Protein AF-A0A395IHK9-F1 (afdb_monomer_lite)

Organism: NCBI:txid38457

Secondary structure (DSSP, 8-state):
--HHHHHHHHHHHHHHHHHHHHHHHHHHHHHHS-HHHHHHHHHHTTTTTT-HHHHHHHS----PPS-------S-GGG--THHHHSPPPPHHHHHHHHHHHHHHHHHHHHHHHHHHHHHHHHHHHHHHHHHHHHHHHGGG-----BTTB----HHHHHHHHHHHHHS-PPPPPP-PPPP------PPPPPP--------------------------------------------------PPPHHHHHHHHHHHHHHHHHHHHHHHHHHHHHHHHHHHHHHHHHHHHHHHHHHHHHHTT-

Structure (mmCIF, N/CA/C/O backbone):
data_AF-A0A395IHK9-F1
#
_entry.id   AF-A0A395IHK9-F1
#
loop_
_atom_site.group_PDB
_atom_site.id
_atom_site.type_symbol
_atom_site.label_atom_id
_atom_site.label_alt_id
_atom_site.label_comp_id
_atom_site.label_asym_id
_atom_site.label_entity_id
_atom_site.label_seq_id
_atom_site.pdbx_PDB_ins_code
_atom_site.Cartn_x
_atom_site.Cartn_y
_atom_site.Cartn_z
_atom_site.occupancy
_atom_site.B_iso_or_equiv
_atom_site.auth_seq_id
_atom_site.auth_comp_id
_atom_site.auth_asym_id
_atom_site.auth_atom_id
_atom_site.pdbx_PDB_model_num
ATOM 1 N N . MET A 1 1 ? -19.421 45.573 53.384 1.00 62.00 1 MET A N 1
ATOM 2 C CA . MET A 1 1 ? -19.075 44.136 53.438 1.00 62.00 1 MET A CA 1
ATOM 3 C C . MET A 1 1 ? -17.564 44.004 53.588 1.00 62.00 1 MET A C 1
ATOM 5 O O . MET A 1 1 ? -16.858 44.681 52.848 1.00 62.00 1 MET A O 1
ATOM 9 N N . PRO A 1 2 ? -17.045 43.230 54.555 1.00 83.50 2 PRO A N 1
ATOM 10 C CA . PRO A 1 2 ? -15.603 43.024 54.687 1.00 83.50 2 PRO A CA 1
ATOM 11 C C . PRO A 1 2 ? -15.073 42.230 53.482 1.00 83.50 2 PRO A C 1
ATOM 13 O O . PRO A 1 2 ? -15.665 41.218 53.122 1.00 83.50 2 PRO A O 1
ATOM 16 N N . LYS A 1 3 ? -13.960 42.669 52.870 1.00 75.38 3 LYS A N 1
ATOM 17 C CA . LYS A 1 3 ? -13.372 42.068 51.647 1.00 75.38 3 LYS A CA 1
ATOM 18 C C . LYS A 1 3 ? -13.195 40.548 51.736 1.00 75.38 3 LYS A C 1
ATOM 20 O O . LYS A 1 3 ? -13.517 39.837 50.799 1.00 75.38 3 LYS A O 1
ATOM 25 N N . ARG A 1 4 ? -12.830 40.050 52.921 1.00 76.75 4 ARG A N 1
ATOM 26 C CA . ARG A 1 4 ? -12.687 38.613 53.198 1.00 76.75 4 ARG A CA 1
ATOM 27 C C . ARG A 1 4 ? -13.952 37.800 52.916 1.00 76.75 4 ARG A C 1
ATOM 29 O O . ARG A 1 4 ? -13.822 36.652 52.525 1.00 76.75 4 ARG A O 1
ATOM 36 N N . LEU A 1 5 ? -15.135 38.384 53.125 1.00 78.81 5 LEU A N 1
ATOM 37 C CA . LEU A 1 5 ? -16.421 37.730 52.874 1.00 78.81 5 LEU A CA 1
ATOM 38 C C . LEU A 1 5 ? -16.734 37.665 51.370 1.00 78.81 5 LEU A C 1
ATOM 40 O O . LEU A 1 5 ? -17.341 36.708 50.908 1.00 78.81 5 LEU A O 1
ATOM 44 N N . ILE A 1 6 ? -16.304 38.675 50.609 1.00 80.00 6 ILE A N 1
ATOM 45 C CA . ILE A 1 6 ? -16.460 38.721 49.150 1.00 80.00 6 ILE A CA 1
ATOM 46 C C . ILE A 1 6 ? -15.536 37.677 48.509 1.00 80.00 6 ILE A C 1
ATOM 48 O O . ILE A 1 6 ? -16.008 36.840 47.750 1.00 80.00 6 ILE A O 1
ATOM 52 N N . AS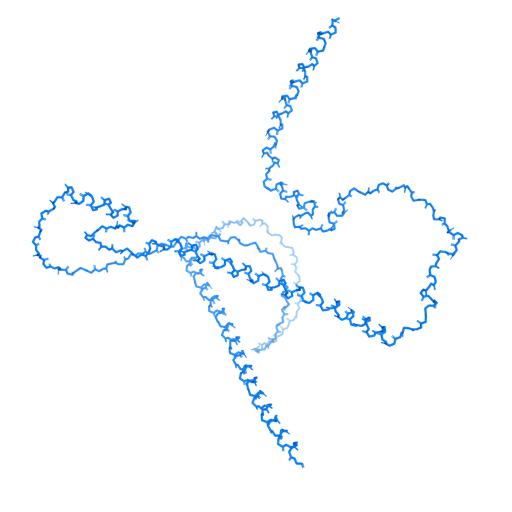P A 1 7 ? -14.265 37.633 48.919 1.00 82.56 7 ASP A N 1
ATOM 53 C CA . ASP A 1 7 ? -13.276 36.682 48.390 1.00 82.56 7 ASP A CA 1
ATOM 54 C C . ASP A 1 7 ? -13.626 35.213 48.700 1.00 82.56 7 ASP A C 1
ATOM 56 O O . ASP A 1 7 ? -13.211 34.301 47.984 1.00 82.56 7 ASP A O 1
ATOM 60 N N . THR A 1 8 ? -14.335 34.946 49.805 1.00 83.12 8 THR A N 1
ATOM 61 C CA . THR A 1 8 ? -14.856 33.603 50.116 1.00 83.12 8 THR A CA 1
ATOM 62 C C . THR A 1 8 ? -16.048 33.240 49.244 1.00 83.12 8 THR A C 1
ATOM 64 O O . THR A 1 8 ? -16.074 32.134 48.716 1.00 83.12 8 THR A O 1
ATOM 67 N N . LEU A 1 9 ? -16.986 34.169 49.040 1.00 82.88 9 LEU A N 1
ATOM 68 C CA . LEU A 1 9 ? -18.161 33.931 48.200 1.00 82.88 9 LEU A CA 1
ATOM 69 C C . LEU A 1 9 ? -17.779 33.752 46.724 1.00 82.88 9 LEU A C 1
ATOM 71 O O . LEU A 1 9 ? -18.340 32.893 46.053 1.00 82.88 9 LEU A O 1
ATOM 75 N N . GLU A 1 10 ? -16.795 34.505 46.222 1.00 80.69 10 GLU A N 1
ATOM 76 C CA . GLU A 1 10 ? -16.266 34.319 44.864 1.00 80.69 10 GLU A CA 1
ATOM 77 C C . GLU A 1 10 ? -15.576 32.960 44.692 1.00 80.69 10 GLU A C 1
ATOM 79 O O . GLU A 1 10 ? -15.747 32.311 43.661 1.00 80.69 10 GLU A O 1
ATOM 84 N N . ARG A 1 11 ? -14.835 32.483 45.703 1.00 81.75 11 ARG A N 1
ATOM 85 C CA . ARG A 1 11 ? -14.231 31.140 45.673 1.00 81.75 11 ARG A CA 1
ATOM 86 C C . ARG A 1 11 ? -15.278 30.036 45.661 1.00 81.75 11 ARG A C 1
ATOM 88 O O . ARG A 1 11 ? -15.191 29.157 44.813 1.00 81.75 11 ARG A O 1
ATOM 95 N N . GLU A 1 12 ? -16.268 30.105 46.546 1.00 84.69 12 GLU A N 1
ATOM 96 C CA . GLU A 1 12 ? -17.359 29.124 46.593 1.00 84.69 12 GLU A CA 1
ATOM 97 C C . GLU A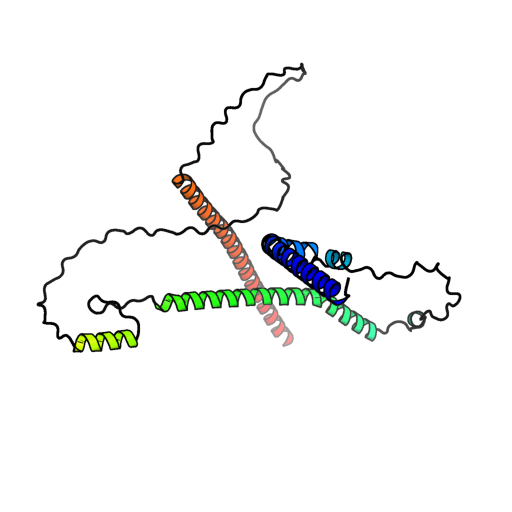 1 12 ? -18.171 29.121 45.289 1.00 84.69 12 GLU A C 1
ATOM 99 O O . GLU A 1 12 ? -18.529 28.061 44.778 1.00 84.69 12 GLU A O 1
ATOM 104 N N . TYR A 1 13 ? -18.411 30.297 44.698 1.00 78.75 13 TYR A N 1
ATOM 105 C CA . TYR A 1 13 ? -19.091 30.421 43.409 1.00 78.75 13 TYR A CA 1
ATOM 106 C C . TYR A 1 13 ? -18.290 29.797 42.258 1.00 78.75 13 TYR A C 1
ATOM 108 O O . TYR A 1 13 ? -18.855 29.098 41.415 1.00 78.75 13 TYR A O 1
ATOM 116 N N . ASN A 1 14 ? -16.976 30.021 42.215 1.00 78.44 14 ASN A N 1
ATOM 117 C CA . ASN A 1 14 ? -16.113 29.436 41.191 1.00 78.44 14 ASN A CA 1
ATOM 118 C C . ASN A 1 14 ? -15.983 27.917 41.360 1.00 78.44 14 ASN A C 1
ATOM 120 O O . ASN A 1 14 ? -16.123 27.190 40.384 1.00 78.44 14 ASN A O 1
ATOM 124 N N . GLU A 1 15 ? -15.830 27.425 42.589 1.00 83.94 15 GLU A N 1
ATOM 125 C CA . GLU A 1 15 ? -15.770 25.989 42.886 1.00 83.94 15 GLU A CA 1
ATOM 126 C C . GLU A 1 15 ? -17.079 25.271 42.518 1.00 83.94 15 GLU A C 1
ATOM 128 O O . GLU A 1 15 ? -17.065 24.184 41.935 1.00 83.94 15 GLU A O 1
ATOM 133 N N . TYR A 1 16 ? -18.227 25.906 42.772 1.00 79.56 16 TYR A N 1
ATOM 134 C CA . TYR A 1 16 ? -19.533 25.391 42.363 1.00 79.56 16 TYR A CA 1
ATOM 135 C C . TYR A 1 16 ? -19.690 25.339 40.835 1.00 79.56 16 TYR A C 1
ATOM 137 O O . TYR A 1 16 ? -20.162 24.336 40.291 1.00 79.56 16 TYR A O 1
ATOM 145 N N . ASN A 1 17 ? -19.260 26.387 40.125 1.00 80.12 17 ASN A N 1
ATOM 146 C CA . ASN A 1 17 ? -19.282 26.413 38.661 1.00 80.12 17 ASN A CA 1
ATOM 147 C C . ASN A 1 17 ? -18.313 25.402 38.041 1.00 80.12 17 ASN A C 1
ATOM 149 O O . ASN A 1 17 ? -18.669 24.761 37.051 1.00 80.12 17 ASN A O 1
ATOM 153 N N . ASP A 1 18 ? -17.143 25.196 38.643 1.00 84.62 18 ASP A N 1
ATOM 154 C CA . ASP A 1 18 ? -16.189 24.170 38.225 1.00 84.62 18 ASP A CA 1
ATOM 155 C C . ASP A 1 18 ? -16.766 22.765 38.421 1.00 84.62 18 ASP A C 1
ATOM 157 O O . ASP A 1 18 ? -16.656 21.924 37.527 1.00 84.62 18 ASP A O 1
ATOM 161 N N . LEU A 1 19 ? -17.469 22.506 39.529 1.00 85.38 19 LEU A N 1
ATOM 162 C CA . LEU A 1 19 ? -18.161 21.233 39.750 1.00 85.38 19 LEU A CA 1
ATOM 163 C C . LEU A 1 19 ? -19.274 20.991 38.722 1.00 85.38 19 LEU A C 1
ATOM 165 O O . LEU A 1 19 ? -19.403 19.883 38.187 1.00 85.38 19 LEU A O 1
ATOM 169 N N . ILE A 1 20 ? -20.075 22.018 38.420 1.00 85.94 20 ILE A N 1
ATOM 170 C CA . ILE A 1 20 ? -21.118 21.941 37.391 1.00 85.94 20 ILE A CA 1
ATOM 171 C C . ILE A 1 20 ? -20.484 21.678 36.026 1.00 85.94 20 ILE A C 1
ATOM 173 O O . ILE A 1 20 ? -20.896 20.736 35.340 1.00 85.94 20 ILE A O 1
ATOM 177 N N . GLY A 1 21 ? -19.462 22.452 35.659 1.00 85.56 21 GLY A N 1
ATOM 178 C CA . GLY A 1 21 ? -18.722 22.303 34.410 1.00 85.56 21 GLY A CA 1
ATOM 179 C C . GLY A 1 21 ? -18.114 20.910 34.276 1.00 85.56 21 GLY A C 1
ATOM 180 O O . GLY A 1 21 ? -18.272 20.258 33.242 1.00 85.56 21 GLY A O 1
ATOM 181 N N . TYR A 1 22 ? -17.520 20.393 35.350 1.00 84.50 22 TYR A N 1
ATOM 182 C CA . TYR A 1 22 ? -16.950 19.052 35.399 1.00 84.50 22 TYR A CA 1
ATOM 183 C C . TYR A 1 22 ? -18.015 17.957 35.249 1.00 84.50 22 TYR A C 1
ATOM 185 O O . TYR A 1 22 ? -17.838 17.016 34.470 1.00 84.50 22 TYR A O 1
ATOM 193 N N . SER A 1 23 ? -19.160 18.089 35.924 1.00 83.94 23 SER A N 1
ATOM 194 C CA . SER A 1 23 ? -20.270 17.132 35.809 1.00 83.94 23 SER A CA 1
ATOM 195 C C . SER A 1 23 ? -20.880 17.107 34.399 1.00 83.94 23 SER A C 1
ATOM 197 O O . SER A 1 23 ? -21.234 16.045 33.877 1.00 83.94 23 SER A O 1
ATOM 199 N N . PHE A 1 24 ? -20.964 18.270 33.750 1.00 87.44 24 PHE A N 1
ATOM 200 C CA . PHE A 1 24 ? -21.447 18.410 32.382 1.00 87.44 24 PHE A CA 1
ATOM 201 C C . PHE A 1 24 ? -20.445 17.824 31.385 1.00 87.44 24 PHE A C 1
ATOM 203 O O . PHE A 1 24 ? -20.822 17.055 30.497 1.00 87.44 24 PHE A O 1
ATOM 210 N N . PHE A 1 25 ? -19.155 18.093 31.598 1.00 85.75 25 PHE A N 1
ATOM 211 C CA . PHE A 1 25 ? -18.074 17.517 30.814 1.00 85.75 25 PHE A CA 1
ATOM 212 C C . PHE A 1 25 ? -18.070 15.989 30.889 1.00 85.75 25 PHE A C 1
ATOM 214 O O . PHE A 1 25 ? -17.997 15.346 29.847 1.00 85.75 25 PHE A O 1
ATOM 221 N N . GLN A 1 26 ? -18.237 15.379 32.068 1.00 84.12 26 GLN A N 1
ATOM 222 C CA . GLN A 1 26 ? -18.334 13.917 32.185 1.00 84.12 26 GLN A CA 1
ATOM 223 C C . GLN A 1 26 ? -19.486 13.334 31.353 1.00 84.12 26 GLN A C 1
ATOM 225 O O . GLN A 1 26 ? -19.299 12.344 30.641 1.00 84.12 26 GLN A O 1
ATOM 230 N N . LYS A 1 27 ? -20.663 13.974 31.388 1.00 85.44 27 LYS A N 1
ATOM 231 C CA . LYS A 1 27 ? -21.847 13.540 30.627 1.00 85.44 27 LYS A CA 1
ATOM 232 C C . LYS A 1 27 ? -21.649 13.658 29.115 1.00 85.44 27 LYS A C 1
ATOM 234 O O . LYS A 1 27 ? -22.102 12.787 28.371 1.00 85.44 27 LYS A O 1
ATOM 239 N N . ILE A 1 28 ? -20.988 14.718 28.648 1.00 85.94 28 ILE A N 1
ATOM 240 C CA . ILE A 1 28 ? -20.736 14.934 27.215 1.00 85.94 28 ILE A CA 1
ATOM 241 C C . ILE A 1 28 ? -19.566 14.093 26.730 1.00 85.94 28 ILE A C 1
ATOM 243 O O . ILE A 1 28 ? -19.623 13.576 25.620 1.00 85.94 28 ILE A O 1
ATOM 247 N N . ARG A 1 29 ? -18.533 13.889 27.549 1.00 83.94 29 ARG A N 1
ATOM 248 C CA . ARG A 1 29 ? -17.334 13.135 27.179 1.00 83.94 29 ARG A CA 1
ATOM 249 C C . ARG A 1 29 ? -17.674 11.725 26.707 1.00 83.94 29 ARG A C 1
ATOM 251 O O . ARG A 1 29 ? -17.171 11.313 25.668 1.00 83.94 29 ARG A O 1
ATOM 258 N N . GLY A 1 30 ? -18.567 11.023 27.409 1.00 81.56 30 GLY A N 1
ATOM 259 C CA . GLY A 1 30 ? -19.022 9.688 26.999 1.00 81.56 30 GLY A CA 1
ATOM 260 C C . GLY A 1 30 ? -19.781 9.675 25.664 1.00 81.56 30 GLY A C 1
ATOM 261 O O . GLY A 1 30 ? -19.700 8.705 24.920 1.00 81.56 30 GLY A O 1
ATOM 262 N N . LYS A 1 31 ? -20.477 10.767 25.326 1.00 84.25 31 LYS A N 1
ATOM 263 C CA . LYS A 1 31 ? -21.209 10.920 24.055 1.00 84.25 31 LYS A CA 1
ATOM 264 C C . LYS A 1 31 ? -20.332 11.463 22.919 1.00 84.25 31 LYS A C 1
ATOM 266 O O . LYS A 1 31 ? -20.602 11.198 21.753 1.00 84.25 31 LYS A O 1
ATOM 271 N N . GLY A 1 32 ? -19.296 12.230 23.252 1.00 83.81 32 GLY A N 1
ATOM 272 C CA . GLY A 1 32 ? -18.400 12.898 22.311 1.00 83.81 32 GLY A CA 1
ATOM 273 C C . GLY A 1 32 ? -17.207 12.040 21.894 1.00 83.81 32 GLY A C 1
ATOM 274 O O . GLY A 1 32 ? -16.833 12.061 20.726 1.00 83.81 32 GLY A O 1
ATOM 275 N N . LEU A 1 33 ? -16.645 11.239 22.805 1.00 86.06 33 LEU A N 1
ATOM 276 C CA . LEU A 1 33 ? -15.481 10.382 22.549 1.00 86.06 33 LEU A CA 1
ATOM 277 C C . LEU A 1 33 ? -15.887 8.967 22.118 1.00 86.06 33 LEU A C 1
ATOM 279 O O . LEU A 1 33 ? -15.462 7.974 22.704 1.00 86.06 33 LEU A O 1
ATOM 283 N N . THR A 1 34 ? -16.720 8.864 21.086 1.00 92.19 34 THR A N 1
ATOM 284 C CA . THR A 1 34 ? -17.018 7.574 20.452 1.00 92.19 34 THR A CA 1
ATOM 285 C C . THR A 1 34 ? -15.956 7.239 19.405 1.00 92.19 34 THR A C 1
ATOM 287 O O . THR A 1 34 ? -15.357 8.133 18.800 1.00 92.19 34 THR A O 1
ATOM 290 N N . CYS A 1 35 ? -15.738 5.948 19.126 1.00 91.25 35 CYS A N 1
ATOM 291 C CA . CYS A 1 35 ? -14.816 5.525 18.066 1.00 91.25 35 CYS A CA 1
ATOM 292 C C . CYS A 1 35 ? -15.167 6.162 16.713 1.00 91.25 35 CYS A C 1
ATOM 294 O O . CYS A 1 35 ? -14.268 6.500 15.944 1.00 91.25 35 CYS A O 1
ATOM 296 N N . GLN A 1 36 ? -16.461 6.355 16.439 1.00 92.06 36 GLN A N 1
ATOM 297 C CA . GLN A 1 36 ? -16.933 6.978 15.208 1.00 92.06 36 GLN A CA 1
ATOM 298 C C . GLN A 1 36 ? -16.585 8.465 15.147 1.00 92.06 36 GLN A C 1
ATOM 300 O O . GLN A 1 36 ? -16.060 8.900 14.128 1.00 92.06 36 GLN A O 1
ATOM 305 N N . ASN A 1 37 ? -16.794 9.217 16.232 1.00 93.31 37 ASN A N 1
ATOM 306 C CA . ASN A 1 37 ? -16.465 10.644 16.286 1.00 93.31 37 ASN A CA 1
ATOM 307 C C . ASN A 1 37 ? -14.958 10.884 16.155 1.00 93.31 37 ASN A C 1
ATOM 309 O O . ASN A 1 37 ? -14.525 11.814 15.475 1.00 93.31 37 ASN A O 1
ATOM 313 N N . ILE A 1 38 ? -14.153 10.012 16.770 1.00 92.88 38 ILE A N 1
ATOM 314 C CA . ILE A 1 38 ? -12.698 10.047 16.631 1.00 92.88 38 ILE A CA 1
ATOM 315 C C . ILE A 1 38 ? -12.341 9.812 15.159 1.00 92.88 38 ILE A C 1
ATOM 317 O O . ILE A 1 38 ? -11.721 10.676 14.545 1.00 92.88 38 ILE A O 1
ATOM 321 N N . LYS A 1 39 ? -12.797 8.703 14.554 1.00 94.44 39 LYS A N 1
ATOM 322 C CA . LYS A 1 39 ? -12.535 8.380 13.137 1.00 94.44 39 LYS A CA 1
ATOM 323 C C . LYS A 1 39 ? -13.003 9.483 12.184 1.00 94.44 39 LYS A C 1
ATOM 325 O O . LYS A 1 39 ? -12.269 9.834 11.263 1.00 94.44 39 LYS A O 1
ATOM 330 N N . SER A 1 40 ? -14.182 10.063 12.406 1.00 94.38 40 SER A N 1
ATOM 331 C CA . SER A 1 40 ? -14.675 11.179 11.597 1.00 94.38 40 SER A CA 1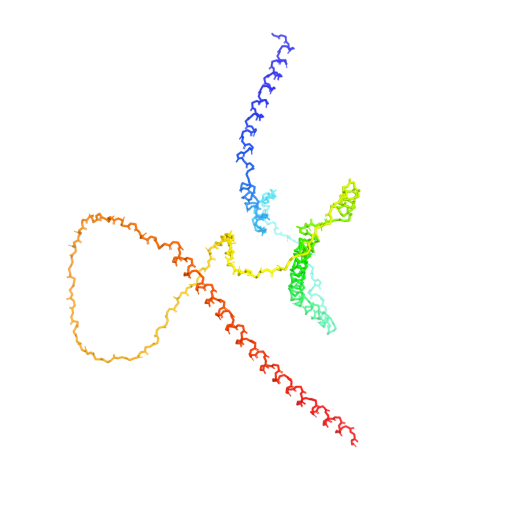
ATOM 332 C C . SER A 1 40 ? -13.835 12.440 11.776 1.00 94.38 40 SER A C 1
ATOM 334 O O . SER A 1 40 ? -13.639 13.158 10.804 1.00 94.38 40 SER A O 1
ATOM 336 N N . GLY A 1 41 ? -13.295 12.686 12.975 1.00 94.69 41 GLY A N 1
ATOM 337 C CA . GLY A 1 41 ? -12.350 13.774 13.232 1.00 94.69 41 GLY A CA 1
ATOM 338 C C . GLY A 1 41 ? -11.055 13.616 12.433 1.00 94.69 41 GLY A C 1
ATOM 339 O O . GLY A 1 41 ? -10.664 14.534 11.718 1.00 94.69 41 GLY A O 1
ATOM 340 N N . TRP A 1 42 ? -10.440 12.427 12.457 1.00 95.50 42 TRP A N 1
ATOM 341 C CA . TRP A 1 42 ? -9.249 12.128 11.643 1.00 95.50 42 TRP A CA 1
ATOM 342 C C . TRP A 1 42 ? -9.525 12.232 10.139 1.00 95.50 42 TRP A C 1
ATOM 344 O O . TRP A 1 42 ? -8.680 12.728 9.392 1.00 95.50 42 TRP A O 1
ATOM 354 N N . LYS A 1 43 ? -10.714 11.803 9.700 1.00 95.38 43 LYS A N 1
ATOM 355 C CA . LYS A 1 43 ? -11.155 11.929 8.307 1.00 95.38 43 LYS A CA 1
ATOM 356 C C . LYS A 1 43 ? -11.373 13.390 7.911 1.00 95.38 43 LYS A C 1
ATOM 358 O O . LYS A 1 43 ? -10.952 13.782 6.833 1.00 95.38 43 LYS A O 1
ATOM 363 N N . GLY A 1 44 ? -11.993 14.198 8.772 1.00 93.88 44 GLY A N 1
ATOM 364 C CA . GLY A 1 44 ? -12.210 15.630 8.535 1.00 93.88 44 GLY A CA 1
ATOM 365 C C . GLY A 1 44 ? -10.911 16.439 8.527 1.00 93.88 44 GLY A C 1
ATOM 366 O O . GLY A 1 44 ? -10.771 17.375 7.745 1.00 93.88 44 GLY A O 1
ATOM 367 N N . ALA A 1 45 ? -9.931 16.032 9.337 1.00 93.69 45 ALA A N 1
ATOM 368 C CA . ALA A 1 45 ? -8.593 16.615 9.344 1.00 93.69 45 ALA A CA 1
ATOM 369 C C . ALA A 1 45 ? -7.732 16.192 8.136 1.00 93.69 45 ALA A C 1
ATOM 371 O O . ALA A 1 45 ? -6.653 16.745 7.941 1.00 93.69 45 ALA A O 1
ATOM 372 N N . GLY A 1 46 ? -8.172 15.211 7.337 1.00 95.31 46 GLY A N 1
ATOM 373 C CA . GLY A 1 46 ? -7.386 14.653 6.234 1.00 95.31 46 GLY A CA 1
ATOM 374 C C . GLY A 1 46 ? -6.201 13.796 6.684 1.00 95.31 46 GLY A C 1
ATOM 375 O O . GLY A 1 46 ? -5.267 13.590 5.915 1.00 95.31 46 GLY A O 1
ATOM 376 N N . LEU A 1 47 ? -6.203 13.309 7.927 1.00 94.75 47 LEU A N 1
ATOM 377 C CA . LEU A 1 47 ? -5.103 12.527 8.494 1.00 94.75 47 LEU A CA 1
ATOM 378 C C . LEU A 1 47 ? -5.287 11.022 8.275 1.00 94.75 47 LEU A C 1
ATOM 380 O O . LEU A 1 47 ? -4.304 10.311 8.083 1.00 94.75 47 LEU A O 1
ATOM 384 N N . ASN A 1 48 ? -6.534 10.532 8.297 1.00 91.56 48 ASN A N 1
ATOM 385 C CA . ASN A 1 48 ? -6.828 9.119 8.061 1.00 91.56 48 ASN A CA 1
ATOM 386 C C . ASN A 1 48 ? -8.171 8.900 7.323 1.00 91.56 48 ASN A C 1
ATOM 388 O O . ASN A 1 48 ? -9.227 9.135 7.921 1.00 91.56 48 ASN A O 1
ATOM 392 N N . PRO A 1 49 ? -8.160 8.415 6.064 1.00 92.50 49 PRO A N 1
ATOM 393 C CA . PRO A 1 49 ? -6.974 8.183 5.233 1.00 92.50 49 PRO A CA 1
ATOM 394 C C . PRO A 1 49 ? -6.245 9.498 4.921 1.00 92.50 49 PRO A C 1
ATOM 396 O O . PRO A 1 49 ? -6.873 10.555 4.845 1.00 92.50 49 PRO A O 1
ATOM 399 N N . PHE A 1 50 ? -4.920 9.440 4.777 1.00 95.88 50 PHE A N 1
ATOM 400 C CA . PHE A 1 50 ? -4.107 10.640 4.577 1.00 95.88 50 PHE A CA 1
ATOM 401 C C . PHE A 1 50 ? -4.456 11.334 3.251 1.00 95.88 50 PHE A C 1
ATOM 403 O O . PHE A 1 50 ? -4.357 10.740 2.178 1.00 95.88 50 PHE A O 1
ATOM 410 N N . SER A 1 51 ? -4.860 12.601 3.338 1.00 94.25 51 SER A N 1
ATOM 411 C CA . SER A 1 51 ? -5.266 13.454 2.223 1.00 94.25 51 SER A CA 1
ATOM 412 C C . SER A 1 51 ? -4.513 14.787 2.294 1.00 94.25 51 SER A C 1
ATOM 414 O O . SER A 1 51 ? -4.949 15.708 2.994 1.00 94.25 51 SER A O 1
ATOM 416 N N . PRO A 1 52 ? -3.399 14.934 1.548 1.00 95.06 52 PRO A N 1
ATOM 417 C CA . PRO A 1 52 ? -2.554 16.127 1.597 1.00 95.06 52 PRO A CA 1
ATOM 418 C C . PRO A 1 52 ? -3.323 17.429 1.358 1.00 95.06 52 PRO A C 1
ATOM 420 O O . PRO A 1 52 ? -3.098 18.419 2.042 1.00 95.06 52 PRO A O 1
ATOM 423 N N . ARG A 1 53 ? -4.280 17.426 0.421 1.00 93.75 53 ARG A N 1
ATOM 424 C CA . ARG A 1 53 ? -5.084 18.614 0.089 1.00 93.75 53 ARG A CA 1
ATOM 425 C C . ARG A 1 53 ? -5.941 19.088 1.263 1.00 93.75 53 ARG A C 1
ATOM 427 O O . ARG A 1 53 ? -6.032 20.284 1.501 1.00 93.75 53 ARG A O 1
ATOM 434 N N . GLN A 1 54 ? -6.566 18.163 1.990 1.00 92.62 54 GLN A N 1
ATOM 435 C CA . GLN A 1 54 ? -7.398 18.515 3.145 1.00 92.62 54 GLN A CA 1
ATOM 436 C C . GLN A 1 54 ? -6.552 19.037 4.301 1.00 92.62 54 GLN A C 1
ATOM 438 O O . GLN A 1 54 ? -6.918 20.037 4.909 1.00 92.62 54 GLN A O 1
ATOM 443 N N . VAL A 1 55 ? -5.402 18.408 4.555 1.00 94.88 55 VAL A N 1
ATOM 444 C CA . VAL A 1 55 ? -4.455 18.886 5.567 1.00 94.88 55 VAL A CA 1
ATOM 445 C C . VAL A 1 55 ? -4.022 20.315 5.248 1.00 94.88 55 VAL A C 1
ATOM 447 O O . VAL A 1 55 ? -4.137 21.175 6.111 1.00 94.88 55 VAL A O 1
ATOM 450 N N . LEU A 1 56 ? -3.610 20.590 4.004 1.00 91.62 56 LEU A N 1
ATOM 451 C CA . LEU A 1 56 ? -3.167 21.922 3.579 1.00 91.62 56 LEU A CA 1
ATOM 452 C C . LEU A 1 56 ? -4.265 22.989 3.684 1.00 91.62 56 LEU A C 1
ATOM 454 O O . LEU A 1 56 ? -3.976 24.103 4.102 1.00 91.62 56 LEU A O 1
ATOM 458 N N . ASN A 1 57 ? -5.517 22.652 3.365 1.00 90.69 57 ASN A N 1
ATOM 459 C CA . ASN A 1 57 ? -6.646 23.581 3.494 1.00 90.69 57 ASN A CA 1
ATOM 460 C C . ASN A 1 57 ? -6.992 23.916 4.954 1.00 90.69 57 ASN A C 1
ATOM 462 O O . ASN A 1 57 ? -7.529 24.985 5.224 1.00 90.69 57 ASN A O 1
ATOM 466 N N . ASN A 1 58 ? -6.719 22.991 5.878 1.00 87.00 58 ASN A N 1
ATOM 467 C CA . ASN A 1 58 ? -6.984 23.153 7.307 1.00 87.00 58 ASN A CA 1
ATOM 468 C C . ASN A 1 58 ? -5.826 23.837 8.054 1.00 87.00 58 ASN A C 1
ATOM 470 O O . ASN A 1 58 ? -5.959 24.127 9.245 1.00 87.00 58 ASN A O 1
ATOM 474 N N . LEU A 1 59 ? -4.686 24.072 7.394 1.00 87.38 59 LEU A N 1
ATOM 475 C CA . LEU A 1 59 ? -3.595 24.826 7.997 1.00 87.38 59 LEU A CA 1
ATOM 476 C C . LEU A 1 59 ? -4.016 26.291 8.152 1.00 87.38 59 LEU A C 1
ATOM 478 O O . LEU A 1 59 ? -4.611 26.855 7.232 1.00 87.38 59 LEU A O 1
ATOM 482 N N . PRO A 1 60 ? -3.691 26.937 9.284 1.00 84.31 60 PRO A N 1
ATOM 483 C CA . PRO A 1 60 ? -3.868 28.372 9.418 1.00 84.31 60 PRO A CA 1
ATOM 484 C C . PRO A 1 60 ? -3.098 29.065 8.294 1.00 84.31 60 PRO A C 1
ATOM 486 O O . PRO A 1 60 ? -1.868 28.999 8.252 1.00 84.31 60 PRO A O 1
ATOM 489 N N . THR A 1 61 ? -3.813 29.709 7.370 1.00 77.94 61 THR A N 1
ATOM 490 C CA . THR A 1 61 ? -3.176 30.559 6.368 1.00 77.94 61 THR A CA 1
ATOM 491 C C . THR A 1 61 ? -2.411 31.639 7.126 1.00 77.94 61 THR A C 1
ATOM 493 O O . THR A 1 61 ? -3.031 32.348 7.929 1.00 77.94 61 THR A O 1
ATOM 496 N N . PRO A 1 62 ? -1.088 31.780 6.926 1.00 77.12 62 PRO A N 1
ATOM 497 C CA . PRO A 1 62 ? -0.362 32.904 7.486 1.00 77.12 62 PRO A CA 1
ATOM 498 C C . PRO A 1 62 ? -1.091 34.177 7.066 1.00 77.12 62 PRO A C 1
ATOM 500 O O . PRO A 1 62 ? -1.379 34.352 5.880 1.00 77.12 62 PRO A O 1
ATOM 503 N N . LEU A 1 63 ? -1.429 35.036 8.030 1.00 64.62 63 LEU A N 1
ATOM 504 C CA . LEU A 1 63 ? -1.904 36.387 7.756 1.00 64.62 63 LEU A CA 1
ATOM 505 C C . LEU A 1 63 ? -0.749 37.123 7.078 1.00 64.62 63 LEU A C 1
ATOM 507 O O . LEU A 1 63 ? 0.068 37.766 7.734 1.00 64.62 63 LEU A O 1
ATOM 511 N N . LEU A 1 64 ? -0.624 36.949 5.765 1.00 67.56 64 LEU A N 1
ATOM 512 C CA . LEU A 1 64 ? 0.269 37.765 4.976 1.00 67.56 64 LEU A CA 1
ATOM 513 C C . LEU A 1 64 ? -0.227 39.210 5.118 1.00 67.56 64 LEU A C 1
ATOM 515 O O . LEU A 1 64 ? -1.444 39.438 5.091 1.00 67.56 64 LEU A O 1
ATOM 519 N N . PRO A 1 65 ? 0.683 40.183 5.304 1.00 68.62 65 PRO A N 1
ATOM 520 C CA . PRO A 1 65 ? 0.305 41.585 5.215 1.00 68.62 65 PRO A CA 1
ATOM 521 C C . PRO A 1 65 ? -0.446 41.814 3.892 1.00 68.62 65 PRO A C 1
ATOM 523 O O . PRO A 1 65 ? -0.186 41.094 2.918 1.00 68.62 65 PRO A O 1
ATOM 526 N N . PRO A 1 66 ? -1.398 42.769 3.845 1.00 68.44 66 PRO A N 1
ATOM 527 C CA . PRO A 1 66 ? -2.142 43.058 2.623 1.00 68.44 66 PRO A CA 1
ATOM 528 C C . PRO A 1 66 ? -1.157 43.226 1.461 1.00 68.44 66 PRO A C 1
ATOM 530 O O . PRO A 1 66 ? -0.075 43.778 1.682 1.00 68.44 66 PRO A O 1
ATOM 533 N N . PRO A 1 67 ? -1.486 42.724 0.257 1.00 55.84 67 PRO A N 1
ATOM 534 C CA . PRO A 1 67 ? -0.558 42.726 -0.860 1.00 55.84 67 PRO A CA 1
ATOM 535 C C . PRO A 1 67 ? -0.076 44.154 -1.098 1.00 55.84 67 PRO A C 1
ATOM 537 O O . PRO A 1 67 ? -0.848 45.018 -1.516 1.00 55.84 67 PRO A O 1
ATOM 540 N N . SER A 1 68 ? 1.202 44.401 -0.806 1.00 57.97 68 SER A N 1
ATOM 541 C CA . SER A 1 68 ? 1.877 45.598 -1.277 1.00 57.97 68 SER A CA 1
ATOM 542 C C . SER A 1 68 ? 1.749 45.586 -2.792 1.00 57.97 68 SER A C 1
ATOM 544 O O . SER A 1 68 ? 2.152 44.625 -3.450 1.00 57.97 68 SER A O 1
ATOM 546 N N . THR A 1 69 ? 1.128 46.632 -3.329 1.00 62.78 69 THR A N 1
ATOM 547 C CA . THR A 1 69 ? 1.093 46.946 -4.758 1.00 62.78 69 THR A CA 1
ATOM 548 C C . THR A 1 69 ? 2.439 46.616 -5.406 1.00 62.78 69 THR A C 1
ATOM 550 O O . THR A 1 69 ? 3.471 46.947 -4.813 1.00 62.78 69 THR A O 1
ATOM 553 N N . PRO A 1 70 ? 2.460 45.972 -6.587 1.00 48.59 70 PRO A N 1
ATOM 554 C CA . PRO A 1 70 ? 3.697 45.548 -7.221 1.00 48.59 70 PRO A CA 1
ATOM 555 C C . PRO A 1 70 ? 4.514 46.791 -7.569 1.00 48.59 70 PRO A C 1
ATOM 557 O O . PRO A 1 70 ? 4.230 47.493 -8.536 1.00 48.59 70 PRO A O 1
ATOM 560 N N . ASN A 1 71 ? 5.521 47.085 -6.752 1.00 59.22 71 ASN A N 1
ATOM 561 C CA . ASN A 1 71 ? 6.571 47.999 -7.149 1.00 59.22 71 ASN A CA 1
ATOM 562 C C . ASN A 1 71 ? 7.362 47.273 -8.228 1.00 59.22 71 ASN A C 1
ATOM 564 O O . ASN A 1 71 ? 8.021 46.276 -7.939 1.00 59.22 71 ASN A O 1
ATOM 568 N N . THR A 1 72 ? 7.264 47.752 -9.465 1.00 56.72 72 THR A N 1
ATOM 569 C CA . THR A 1 72 ? 8.206 47.417 -10.529 1.00 56.72 72 THR A CA 1
ATOM 570 C C . THR A 1 72 ? 9.620 47.597 -9.968 1.00 56.72 72 THR A C 1
ATOM 572 O O . THR A 1 72 ? 9.979 48.728 -9.626 1.00 56.72 72 THR A O 1
ATOM 575 N N . PRO A 1 73 ? 10.422 46.530 -9.806 1.00 53.34 73 PRO A N 1
ATOM 576 C CA . PRO A 1 73 ? 11.792 46.689 -9.357 1.00 53.34 73 PRO A CA 1
ATOM 577 C C . PRO A 1 73 ? 12.548 47.415 -10.470 1.00 53.34 73 PRO A C 1
ATOM 579 O O . PRO A 1 73 ? 12.728 46.892 -11.565 1.00 53.34 73 PRO A O 1
ATOM 582 N N . ALA A 1 74 ? 12.963 48.650 -10.203 1.00 58.16 74 ALA A N 1
ATOM 583 C CA . ALA A 1 74 ? 13.713 49.483 -11.140 1.00 58.16 74 ALA A CA 1
ATOM 584 C C . ALA A 1 74 ? 15.186 49.048 -11.282 1.00 58.16 74 ALA A C 1
ATOM 586 O O . ALA A 1 74 ? 16.028 49.864 -11.648 1.00 58.16 74 ALA A O 1
ATOM 587 N N . ASN A 1 75 ? 15.519 47.790 -10.973 1.00 62.00 75 ASN A N 1
ATOM 588 C CA . ASN A 1 75 ? 16.887 47.306 -11.048 1.00 62.00 75 ASN A CA 1
ATOM 589 C C . ASN A 1 75 ? 16.965 45.872 -11.612 1.00 62.00 75 ASN A C 1
ATOM 591 O O . ASN A 1 75 ? 16.644 44.927 -10.892 1.00 62.00 75 ASN A O 1
ATOM 595 N N . PRO A 1 76 ? 17.370 45.697 -12.884 1.00 59.72 76 PRO A N 1
ATOM 596 C CA . PRO A 1 76 ? 17.581 44.389 -13.505 1.00 59.72 76 PRO A CA 1
ATOM 597 C C . PRO A 1 76 ? 18.939 43.741 -13.163 1.00 59.72 76 PRO A C 1
ATOM 599 O O . PRO A 1 76 ? 19.271 42.718 -13.752 1.00 59.72 76 PRO A O 1
ATOM 602 N N . GLU A 1 77 ? 19.728 44.299 -12.238 1.00 60.12 77 GLU A N 1
ATOM 603 C CA . GLU A 1 77 ? 21.072 43.793 -11.889 1.00 60.12 77 GLU A CA 1
ATOM 604 C C . GLU A 1 77 ? 21.071 42.464 -11.101 1.00 60.12 77 GLU A C 1
ATOM 606 O O . GLU A 1 77 ? 22.131 41.887 -10.894 1.00 60.12 77 GLU A O 1
ATOM 611 N N . ASP A 1 78 ? 19.908 41.955 -10.677 1.00 59.34 78 ASP A N 1
ATOM 612 C CA . ASP A 1 78 ? 19.793 40.701 -9.901 1.00 59.34 78 ASP A CA 1
ATOM 613 C C . ASP A 1 78 ? 19.261 39.519 -10.737 1.00 59.34 78 ASP A C 1
ATOM 615 O O . ASP A 1 78 ? 18.751 38.523 -10.223 1.00 59.34 78 ASP A O 1
ATOM 619 N N . LEU A 1 79 ? 19.329 39.637 -12.066 1.00 65.44 79 LEU A N 1
ATOM 620 C CA . LEU A 1 79 ? 19.097 38.516 -12.971 1.00 65.44 79 LEU A CA 1
ATOM 621 C C . LEU A 1 79 ? 20.405 37.737 -13.112 1.00 65.44 79 LEU A C 1
ATOM 623 O O . LEU A 1 79 ? 21.374 38.237 -13.679 1.00 65.44 79 LEU A O 1
ATOM 627 N N . ASP A 1 80 ? 20.426 36.501 -12.613 1.00 65.81 80 ASP A N 1
ATOM 628 C CA . ASP A 1 80 ? 21.547 35.580 -12.795 1.00 65.81 80 ASP A CA 1
ATOM 629 C C . ASP A 1 80 ? 21.655 35.160 -14.273 1.00 65.81 80 ASP A C 1
ATOM 631 O O . ASP A 1 80 ? 21.115 34.148 -14.724 1.00 65.81 80 ASP A O 1
ATOM 635 N N . LEU A 1 81 ? 22.340 35.992 -15.061 1.00 70.75 81 LEU A N 1
ATOM 636 C CA . LEU A 1 81 ? 22.626 35.751 -16.475 1.00 70.75 81 LEU A CA 1
ATOM 637 C C . LEU A 1 81 ? 23.726 34.691 -16.670 1.00 70.75 81 LEU A C 1
ATOM 639 O O . LEU A 1 81 ? 24.125 34.440 -17.808 1.00 70.75 81 LEU A O 1
ATOM 643 N N . SER A 1 82 ? 24.232 34.052 -15.604 1.00 66.38 82 SER A N 1
ATOM 644 C CA . SER A 1 82 ? 25.250 32.997 -15.712 1.00 66.38 82 SER A CA 1
ATOM 645 C C . SER A 1 82 ? 24.791 31.832 -16.597 1.00 66.38 82 SER A C 1
ATOM 647 O O . SER A 1 82 ? 25.591 31.306 -17.368 1.00 66.38 82 SER A O 1
ATOM 649 N N . LEU A 1 83 ? 23.489 31.514 -16.585 1.00 63.31 83 LEU A N 1
ATOM 650 C CA . LEU A 1 83 ? 22.865 30.503 -17.450 1.00 63.31 83 LEU A CA 1
ATOM 651 C C . LEU A 1 83 ? 22.830 30.895 -18.936 1.00 63.31 83 LEU A C 1
ATOM 653 O O . LEU A 1 83 ? 22.775 30.026 -19.800 1.00 63.31 83 LEU A O 1
ATOM 657 N N . LEU A 1 84 ? 22.844 32.195 -19.245 1.00 67.12 84 LEU A N 1
ATOM 658 C CA . LEU A 1 84 ? 22.882 32.708 -20.620 1.00 67.12 84 LEU A CA 1
ATOM 659 C C . LEU A 1 84 ? 24.320 32.849 -21.142 1.00 67.12 84 LEU A C 1
ATOM 661 O O . LEU A 1 84 ? 24.529 32.871 -22.352 1.00 67.12 84 LEU A O 1
ATOM 665 N N . ASN A 1 85 ? 25.298 32.911 -20.233 1.00 66.38 85 ASN A N 1
ATOM 666 C CA . ASN A 1 85 ? 26.720 33.067 -20.539 1.00 66.38 85 ASN A CA 1
ATOM 667 C C . ASN A 1 85 ? 27.520 31.752 -20.468 1.00 66.38 85 ASN A C 1
ATOM 669 O O . ASN A 1 85 ? 28.723 31.764 -20.732 1.00 66.38 85 ASN A O 1
ATOM 673 N N . SER A 1 86 ? 26.905 30.620 -20.105 1.00 67.56 86 SER A N 1
ATOM 674 C CA . SER A 1 86 ? 27.601 29.331 -20.071 1.00 67.56 86 SER A CA 1
ATOM 675 C C . SER A 1 86 ? 27.866 28.807 -21.484 1.00 67.56 86 SER A C 1
ATOM 677 O O . SER A 1 86 ? 26.964 28.778 -22.323 1.00 67.56 86 SER A O 1
ATOM 679 N N . SER A 1 87 ? 29.097 28.353 -21.735 1.00 71.06 87 SER A N 1
ATOM 680 C CA . SER A 1 87 ? 29.465 27.651 -22.970 1.00 71.06 87 SER A CA 1
ATOM 681 C C . SER A 1 87 ? 28.536 26.454 -23.238 1.00 71.06 87 SER A C 1
ATOM 683 O O . SER A 1 87 ? 28.030 25.861 -22.284 1.00 71.06 87 SER A O 1
ATOM 685 N N . PRO A 1 88 ? 28.327 26.060 -24.511 1.00 76.06 88 PRO A N 1
ATOM 686 C CA . PRO A 1 88 ? 27.515 24.895 -24.850 1.00 76.06 88 PRO A CA 1
ATOM 687 C C . PRO A 1 88 ? 27.966 23.649 -24.070 1.00 76.06 88 PRO A C 1
ATOM 689 O O . PRO A 1 88 ? 29.177 23.446 -23.925 1.00 76.06 88 PRO A O 1
ATOM 692 N N . PRO A 1 89 ? 27.027 22.817 -23.584 1.00 71.06 89 PRO A N 1
ATOM 693 C CA . PRO A 1 89 ? 27.364 21.679 -22.743 1.00 71.06 89 PRO A CA 1
ATOM 694 C C . PRO A 1 89 ? 28.273 20.699 -23.487 1.00 71.06 89 PRO A C 1
ATOM 696 O O . PRO A 1 89 ? 28.044 20.356 -24.650 1.00 71.06 89 PRO A O 1
ATOM 699 N N . ASN A 1 90 ? 29.325 20.260 -22.799 1.00 82.12 90 ASN A N 1
ATOM 700 C CA . ASN A 1 90 ? 30.321 19.337 -23.338 1.00 82.12 90 ASN A CA 1
ATOM 701 C C . ASN A 1 90 ? 29.722 17.918 -23.480 1.00 82.12 90 ASN A C 1
ATOM 703 O O . ASN A 1 90 ? 28.872 17.527 -22.681 1.00 82.12 90 ASN A O 1
ATOM 707 N N . ASP A 1 91 ? 30.186 17.098 -24.434 1.00 83.88 91 ASP A N 1
ATOM 708 C CA . ASP A 1 91 ? 29.640 15.737 -24.668 1.00 83.88 91 ASP A CA 1
ATOM 709 C C . ASP A 1 91 ? 29.703 14.858 -23.402 1.00 83.88 91 ASP A C 1
ATOM 711 O O . ASP A 1 91 ? 28.810 14.062 -23.112 1.00 83.88 91 ASP A O 1
ATOM 715 N N . ILE A 1 92 ? 30.735 15.060 -22.582 1.00 86.12 92 ILE A N 1
ATOM 716 C CA . ILE A 1 92 ? 30.904 14.374 -21.295 1.00 86.12 92 ILE A CA 1
ATOM 717 C C . ILE A 1 92 ? 29.804 14.778 -20.300 1.00 86.12 92 ILE A C 1
ATOM 719 O O . ILE A 1 92 ? 29.254 13.925 -19.604 1.00 86.12 92 ILE A O 1
ATOM 723 N N . GLU A 1 93 ? 29.461 16.063 -20.250 1.00 84.56 93 GLU A N 1
ATOM 724 C CA . GLU A 1 93 ? 28.435 16.611 -19.361 1.00 84.56 93 GLU A CA 1
ATOM 725 C C . GLU A 1 93 ? 27.037 16.134 -19.775 1.00 84.56 93 GLU A C 1
ATOM 727 O O . GLU A 1 93 ? 26.249 15.700 -18.933 1.00 84.56 93 GLU A O 1
ATOM 732 N N . LEU A 1 94 ? 26.765 16.081 -21.083 1.00 87.25 94 LEU A N 1
ATOM 733 C CA . LEU A 1 94 ? 25.525 15.520 -21.626 1.00 87.25 94 LEU A CA 1
ATOM 734 C C . LEU A 1 94 ? 25.347 14.045 -21.258 1.00 87.25 94 LEU A C 1
ATOM 736 O O . LEU A 1 94 ? 24.263 13.632 -20.840 1.00 87.25 94 LEU A O 1
ATOM 740 N N . ARG A 1 95 ? 26.406 13.235 -21.367 1.00 88.31 95 ARG A N 1
ATOM 741 C CA . ARG A 1 95 ? 26.363 11.818 -20.966 1.00 88.31 95 ARG A CA 1
ATOM 742 C C . ARG A 1 95 ? 26.095 11.657 -19.472 1.00 88.31 95 ARG A C 1
ATOM 744 O O . ARG A 1 95 ? 25.325 10.779 -19.085 1.00 88.31 95 ARG A O 1
ATOM 751 N N . GLN A 1 96 ? 26.693 12.502 -18.634 1.00 88.88 96 GLN A N 1
ATOM 752 C CA . GLN A 1 96 ? 26.458 12.489 -17.188 1.00 88.88 96 GLN A CA 1
ATOM 753 C C . GLN A 1 96 ? 25.019 12.887 -16.839 1.00 88.88 96 GLN A C 1
ATOM 755 O O . GLN A 1 96 ? 24.372 12.199 -16.046 1.00 88.88 96 GLN A O 1
ATOM 760 N N . ALA A 1 97 ? 24.493 13.937 -17.470 1.00 86.31 97 ALA A N 1
ATOM 761 C CA . ALA A 1 97 ? 23.117 14.384 -17.278 1.00 86.31 97 ALA A CA 1
ATOM 762 C C . ALA A 1 97 ? 22.099 13.326 -17.735 1.00 86.31 97 ALA A C 1
ATOM 764 O O . ALA A 1 97 ? 21.141 13.043 -17.016 1.00 86.31 97 ALA A O 1
ATOM 765 N N . ASN A 1 98 ? 22.336 12.678 -18.881 1.00 88.06 98 ASN A N 1
ATOM 766 C CA . ASN A 1 98 ? 21.487 11.587 -19.363 1.00 88.06 98 ASN A CA 1
ATOM 767 C C . ASN A 1 98 ? 21.527 10.379 -18.423 1.00 88.06 98 ASN A C 1
ATOM 769 O O . ASN A 1 98 ? 20.475 9.888 -18.036 1.00 88.06 98 ASN A O 1
ATOM 773 N N . LYS A 1 99 ? 22.707 9.973 -17.937 1.00 88.81 99 LYS A N 1
ATOM 774 C CA . LYS A 1 99 ? 22.822 8.907 -16.930 1.00 88.81 99 LYS A CA 1
ATOM 775 C C . LYS A 1 99 ? 22.031 9.223 -15.657 1.00 88.81 99 LYS A C 1
ATOM 777 O O . LYS A 1 99 ? 21.381 8.343 -15.098 1.00 88.81 99 LYS A O 1
ATOM 782 N N . TYR A 1 100 ? 22.087 10.469 -15.189 1.00 86.62 100 TYR A N 1
ATOM 783 C CA . TYR A 1 100 ? 21.322 10.904 -14.022 1.00 86.62 100 TYR A CA 1
ATOM 784 C C . TYR A 1 100 ? 19.811 10.885 -14.287 1.00 86.62 100 TYR A C 1
ATOM 786 O O . TYR A 1 100 ? 19.052 10.413 -13.442 1.00 86.62 100 TYR A O 1
ATOM 794 N N . ARG A 1 101 ? 19.376 11.338 -15.469 1.00 87.44 101 ARG A N 1
ATOM 795 C CA . ARG A 1 101 ? 17.974 11.287 -15.905 1.00 87.44 101 ARG A CA 1
ATOM 796 C C . ARG A 1 101 ? 17.460 9.853 -15.984 1.00 87.44 101 ARG A C 1
ATOM 798 O O . ARG A 1 101 ? 16.382 9.581 -15.468 1.00 87.44 101 ARG A O 1
ATOM 805 N N . ASP A 1 102 ? 18.243 8.953 -16.569 1.00 83.62 102 ASP A N 1
ATOM 806 C CA . ASP A 1 102 ? 17.884 7.544 -16.720 1.00 83.62 102 ASP A CA 1
ATOM 807 C C . ASP A 1 102 ? 17.813 6.861 -15.345 1.00 83.62 102 ASP A C 1
ATOM 809 O O . ASP A 1 102 ? 16.853 6.166 -15.027 1.00 83.62 102 ASP A O 1
ATOM 813 N N . MET A 1 103 ? 18.758 7.149 -14.442 1.00 82.00 103 MET A N 1
ATOM 814 C CA . MET A 1 103 ? 18.636 6.722 -13.046 1.00 82.00 103 MET A CA 1
ATOM 815 C C . MET A 1 103 ? 17.357 7.258 -12.395 1.00 82.00 103 MET A C 1
ATOM 817 O O . MET A 1 103 ? 16.658 6.500 -11.725 1.00 82.00 103 MET A O 1
ATOM 821 N N . GLN A 1 104 ? 17.025 8.538 -12.585 1.00 79.94 104 GLN A N 1
ATOM 822 C CA . GLN A 1 104 ? 15.807 9.122 -12.025 1.00 79.94 104 GLN A CA 1
ATOM 823 C C . GLN A 1 104 ? 14.525 8.501 -12.590 1.00 79.94 104 GLN A C 1
ATOM 825 O O . GLN A 1 104 ? 13.567 8.340 -11.833 1.00 79.94 104 GLN A O 1
ATOM 830 N N . SER A 1 105 ? 14.491 8.124 -13.871 1.00 76.94 105 SER A N 1
ATOM 831 C CA . SER A 1 105 ? 13.336 7.440 -14.461 1.00 76.94 105 SER A CA 1
ATOM 832 C C . SER A 1 105 ? 13.176 6.007 -13.955 1.00 76.94 105 SER A C 1
ATOM 834 O O . SER A 1 105 ? 12.047 5.542 -13.800 1.00 76.94 105 SER A O 1
ATOM 836 N N . GLU A 1 106 ? 14.279 5.332 -13.621 1.00 81.75 106 GLU A N 1
ATOM 837 C CA . GLU A 1 106 ? 14.269 3.963 -13.089 1.00 81.75 106 GLU A CA 1
ATOM 838 C C . GLU A 1 106 ? 13.956 3.887 -11.581 1.00 81.75 106 GLU A C 1
ATOM 840 O O . GLU A 1 106 ? 13.409 2.893 -11.096 1.00 81.75 106 GLU A O 1
ATOM 845 N N . LEU A 1 107 ? 14.237 4.942 -10.806 1.00 85.50 107 LEU A N 1
ATOM 846 C CA . LEU A 1 107 ? 13.921 5.015 -9.370 1.00 85.50 107 LEU A CA 1
ATOM 847 C C . LEU A 1 107 ? 12.452 4.700 -9.012 1.00 85.50 107 LEU A C 1
ATOM 849 O O . LEU A 1 107 ? 12.236 3.884 -8.111 1.00 85.50 107 LEU A O 1
ATOM 853 N N . PRO A 1 108 ? 11.425 5.293 -9.654 1.00 84.25 108 PRO A N 1
ATOM 854 C CA . PRO A 1 108 ? 10.033 4.986 -9.333 1.00 84.25 108 PRO A CA 1
ATOM 855 C C . PRO A 1 108 ? 9.650 3.543 -9.681 1.00 84.25 108 PRO A C 1
ATOM 857 O O . PRO A 1 108 ? 8.818 2.956 -8.988 1.00 84.25 108 PRO A O 1
ATOM 860 N N . ILE A 1 109 ? 10.249 2.958 -10.721 1.00 87.25 109 ILE A N 1
ATOM 861 C CA . ILE A 1 109 ? 10.024 1.560 -11.110 1.00 87.25 109 ILE A CA 1
ATOM 862 C C . ILE A 1 109 ? 10.626 0.636 -10.047 1.00 87.25 109 ILE A C 1
ATOM 864 O O . ILE A 1 109 ? 9.937 -0.234 -9.509 1.00 87.25 109 ILE A O 1
ATOM 868 N N . ARG A 1 110 ? 11.873 0.897 -9.648 1.00 88.00 110 ARG A N 1
ATOM 869 C CA . ARG A 1 110 ? 12.572 0.139 -8.606 1.00 88.00 110 ARG A CA 1
ATOM 870 C C . ARG A 1 110 ? 11.898 0.256 -7.239 1.00 88.00 110 ARG A C 1
ATOM 872 O O . ARG A 1 110 ? 11.784 -0.737 -6.527 1.00 88.00 110 ARG A O 1
ATOM 879 N N . LEU A 1 111 ? 11.394 1.438 -6.880 1.00 91.56 111 LEU A N 1
ATOM 880 C CA . LEU A 1 111 ? 10.642 1.643 -5.640 1.00 91.56 111 LEU A CA 1
ATOM 881 C C . LEU A 1 111 ? 9.340 0.830 -5.624 1.00 91.56 111 LEU A C 1
ATOM 883 O O . LEU A 1 111 ? 8.997 0.240 -4.601 1.00 91.56 111 LEU A O 1
ATOM 887 N N . LYS A 1 112 ? 8.619 0.762 -6.752 1.00 91.94 112 LYS A N 1
ATOM 888 C CA . LYS A 1 112 ? 7.415 -0.075 -6.877 1.00 91.94 112 LYS A CA 1
ATOM 889 C C . LYS A 1 112 ? 7.739 -1.561 -6.720 1.00 91.94 112 LYS A C 1
ATOM 891 O O . LYS A 1 112 ? 7.023 -2.239 -5.987 1.00 91.94 112 LYS A O 1
ATOM 896 N N . ALA A 1 113 ? 8.816 -2.038 -7.347 1.00 92.56 113 ALA A N 1
ATOM 897 C CA . ALA A 1 113 ? 9.272 -3.422 -7.215 1.00 92.56 113 ALA A CA 1
ATOM 898 C C . ALA A 1 113 ? 9.617 -3.771 -5.755 1.00 92.56 113 ALA A C 1
ATOM 900 O O . ALA A 1 113 ? 9.033 -4.691 -5.188 1.00 92.56 113 ALA A O 1
ATOM 901 N N . LEU A 1 114 ? 10.448 -2.954 -5.098 1.00 94.88 114 LEU A N 1
ATOM 902 C CA . LEU A 1 114 ? 10.823 -3.147 -3.690 1.00 94.88 114 LEU A CA 1
ATOM 903 C C . LEU A 1 114 ? 9.620 -3.091 -2.736 1.00 94.88 114 LEU A C 1
ATOM 905 O O . LEU A 1 114 ? 9.582 -3.793 -1.725 1.00 94.88 114 LEU A O 1
ATOM 909 N N . ASN A 1 115 ? 8.621 -2.257 -3.028 1.00 94.75 115 ASN A N 1
ATOM 910 C CA . ASN A 1 115 ? 7.397 -2.198 -2.230 1.00 94.75 115 ASN A CA 1
ATOM 911 C C . ASN A 1 115 ? 6.545 -3.464 -2.391 1.00 94.75 115 ASN A C 1
ATOM 913 O O . ASN A 1 115 ? 5.981 -3.939 -1.403 1.00 94.75 115 ASN A O 1
ATOM 917 N N . ALA A 1 116 ? 6.464 -4.021 -3.603 1.00 95.25 116 ALA A N 1
ATOM 918 C CA . ALA A 1 116 ? 5.773 -5.281 -3.854 1.00 95.25 116 ALA A CA 1
ATOM 919 C C . ALA A 1 116 ? 6.469 -6.452 -3.141 1.00 95.25 116 ALA A C 1
ATOM 921 O O . ALA A 1 116 ? 5.806 -7.216 -2.442 1.00 95.25 116 ALA A O 1
ATOM 922 N N . GLU A 1 117 ? 7.799 -6.534 -3.224 1.00 96.19 117 GLU A N 1
ATOM 923 C CA . GLU A 1 117 ? 8.600 -7.525 -2.493 1.00 96.19 117 GLU A CA 1
ATOM 924 C C . GLU A 1 117 ? 8.373 -7.432 -0.978 1.00 96.19 117 GLU A C 1
ATOM 926 O O . GLU A 1 117 ? 8.069 -8.429 -0.325 1.00 96.19 117 GLU A O 1
ATOM 931 N N . ASN A 1 118 ? 8.419 -6.223 -0.406 1.00 97.06 118 ASN A N 1
ATOM 932 C CA . ASN A 1 118 ? 8.143 -6.017 1.018 1.00 97.06 118 ASN A CA 1
ATOM 933 C C . ASN A 1 118 ? 6.718 -6.429 1.417 1.00 97.06 118 ASN A C 1
ATOM 935 O O . ASN A 1 118 ? 6.511 -6.927 2.525 1.00 97.06 118 ASN A O 1
ATOM 939 N N . ALA A 1 119 ? 5.727 -6.212 0.551 1.00 96.44 119 ALA A N 1
ATOM 940 C CA . ALA A 1 119 ? 4.356 -6.637 0.810 1.00 96.44 119 ALA A CA 1
ATOM 941 C C . ALA A 1 119 ? 4.235 -8.170 0.835 1.00 96.44 119 ALA A C 1
ATOM 943 O O . ALA A 1 119 ? 3.600 -8.710 1.743 1.00 96.44 119 ALA A O 1
ATOM 944 N N . ILE A 1 120 ? 4.885 -8.860 -0.109 1.00 97.25 120 ILE A N 1
ATOM 945 C CA . ILE A 1 120 ? 4.922 -10.328 -0.177 1.00 97.25 120 ILE A CA 1
ATOM 946 C C . ILE A 1 120 ? 5.608 -10.897 1.067 1.00 97.25 120 ILE A C 1
ATOM 948 O O . ILE A 1 120 ? 5.000 -11.689 1.783 1.00 97.25 120 ILE A O 1
ATOM 952 N N . LEU A 1 121 ? 6.808 -10.415 1.403 1.00 97.31 121 LEU A N 1
ATOM 953 C CA . LEU A 1 121 ? 7.563 -10.883 2.572 1.00 97.31 121 LEU A CA 1
ATOM 954 C C . LEU A 1 121 ? 6.787 -10.701 3.882 1.00 97.31 121 LEU A C 1
ATOM 956 O O . LEU A 1 121 ? 6.799 -11.566 4.756 1.00 97.31 121 LEU A O 1
ATOM 960 N N . ARG A 1 122 ? 6.069 -9.583 4.036 1.00 96.75 122 ARG A N 1
AT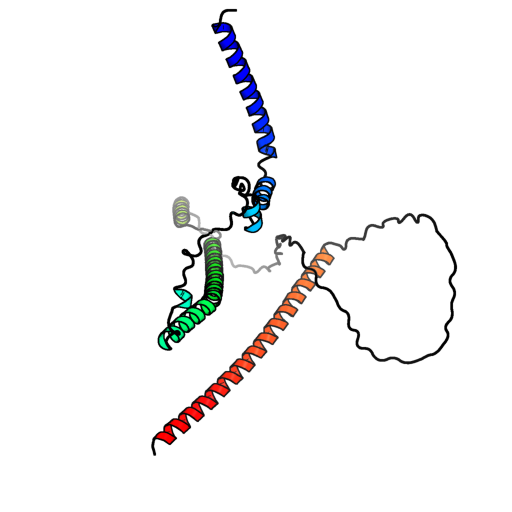OM 961 C CA . ARG A 1 122 ? 5.208 -9.358 5.208 1.00 96.75 122 ARG A CA 1
ATOM 962 C C . ARG A 1 122 ? 4.071 -10.372 5.288 1.00 96.75 122 ARG A C 1
ATOM 964 O O . ARG A 1 122 ? 3.751 -10.814 6.391 1.00 96.75 122 ARG A O 1
ATOM 971 N N . LYS A 1 123 ? 3.477 -10.733 4.149 1.00 97.50 123 LYS A N 1
ATOM 972 C CA . LYS A 1 123 ? 2.410 -11.732 4.076 1.00 97.50 123 LYS A CA 1
ATOM 973 C C . LYS A 1 123 ? 2.936 -13.129 4.405 1.00 97.50 123 LYS A C 1
ATOM 975 O O . LYS A 1 123 ? 2.359 -13.794 5.255 1.00 97.50 123 LYS A O 1
ATOM 980 N N . GLU A 1 124 ? 4.069 -13.526 3.834 1.00 97.25 124 GLU A N 1
ATOM 981 C CA . GLU A 1 124 ? 4.718 -14.805 4.146 1.00 97.25 124 GLU A CA 1
ATOM 982 C C . GLU A 1 124 ? 5.047 -14.917 5.639 1.00 97.25 124 GLU A C 1
ATOM 984 O O . GLU A 1 124 ? 4.731 -15.916 6.282 1.00 97.25 124 GLU A O 1
ATOM 989 N N . LEU A 1 125 ? 5.620 -13.867 6.238 1.00 97.12 125 LEU A N 1
ATOM 990 C CA . LEU A 1 125 ? 5.895 -13.838 7.677 1.00 97.12 125 LEU A CA 1
ATOM 991 C C . LEU A 1 125 ? 4.626 -13.977 8.525 1.00 97.12 125 LEU A C 1
ATOM 993 O O . LEU A 1 125 ? 4.673 -14.590 9.594 1.00 97.12 125 LEU A O 1
ATOM 997 N N . GLN A 1 126 ? 3.512 -13.401 8.082 1.00 97.06 126 GLN A N 1
ATOM 998 C CA . GLN A 1 126 ? 2.224 -13.535 8.752 1.00 97.06 126 GLN A CA 1
ATOM 999 C C . GLN A 1 126 ? 1.699 -14.976 8.655 1.00 97.06 126 GLN A C 1
ATOM 1001 O O . GLN A 1 126 ? 1.364 -15.567 9.681 1.00 97.06 126 GLN A O 1
ATOM 1006 N N . GLU A 1 127 ? 1.735 -15.577 7.465 1.00 96.62 127 GLU A N 1
ATOM 1007 C CA . GLU A 1 127 ? 1.346 -16.975 7.235 1.00 96.62 127 GLU A CA 1
ATOM 1008 C C . GLU A 1 127 ? 2.202 -17.944 8.072 1.00 96.62 127 GLU A C 1
ATOM 1010 O O . GLU A 1 127 ? 1.674 -18.838 8.739 1.00 96.62 127 GLU A O 1
ATOM 1015 N N . TYR A 1 128 ? 3.524 -17.733 8.141 1.00 95.44 128 TYR A N 1
ATOM 1016 C CA . TYR A 1 128 ? 4.413 -18.520 9.002 1.00 95.44 128 TYR A CA 1
ATOM 1017 C C . TYR A 1 128 ? 4.059 -18.392 10.486 1.00 95.44 128 TYR A C 1
ATOM 1019 O O . TYR A 1 128 ? 4.076 -19.391 11.213 1.00 95.44 128 TYR A O 1
ATOM 1027 N N . LYS A 1 129 ? 3.727 -17.186 10.959 1.00 95.19 129 LYS A N 1
ATOM 1028 C CA . LYS A 1 129 ? 3.301 -16.969 12.349 1.00 95.19 129 LYS A CA 1
ATOM 1029 C C . LYS A 1 129 ? 1.990 -17.686 12.646 1.00 95.19 129 LYS A C 1
ATOM 1031 O O . LYS A 1 129 ? 1.904 -18.378 13.656 1.00 95.19 129 LYS A O 1
ATOM 1036 N N . GLU A 1 130 ? 1.003 -17.588 11.765 1.00 93.69 130 GLU A N 1
ATOM 1037 C CA . GLU A 1 130 ? -0.285 -18.273 11.911 1.00 93.69 130 GLU A CA 1
ATOM 1038 C C . GLU A 1 130 ? -0.121 -19.800 11.906 1.00 93.69 130 GLU A C 1
ATOM 1040 O O . GLU A 1 130 ? -0.685 -20.503 12.751 1.00 93.69 130 GLU A O 1
ATOM 1045 N N . LEU A 1 131 ? 0.739 -20.336 11.036 1.00 88.38 131 LEU A N 1
ATOM 1046 C CA . LEU A 1 131 ? 1.106 -21.753 11.039 1.00 88.38 131 LEU A CA 1
ATOM 1047 C C . LEU A 1 131 ? 1.802 -22.177 12.340 1.00 88.38 131 LEU A C 1
ATOM 1049 O O . LEU A 1 131 ? 1.544 -23.265 12.859 1.00 88.38 131 LEU A O 1
ATOM 1053 N N . LEU A 1 132 ? 2.676 -21.342 12.901 1.00 83.44 132 LEU A N 1
ATOM 1054 C CA . LEU A 1 132 ? 3.309 -21.631 14.188 1.00 83.44 132 LEU A CA 1
ATOM 1055 C C . LEU A 1 132 ? 2.307 -21.587 15.341 1.00 83.44 132 LEU A C 1
ATOM 1057 O O . LEU A 1 132 ? 2.342 -22.470 16.196 1.00 83.44 132 LEU A O 1
ATOM 1061 N N . GLU A 1 133 ? 1.391 -20.624 15.359 1.00 85.44 133 GLU A N 1
ATOM 1062 C CA . GLU A 1 133 ? 0.353 -20.537 16.386 1.00 85.44 133 GLU A CA 1
ATOM 1063 C C . GLU A 1 133 ? -0.632 -21.707 16.298 1.00 85.44 133 GLU A C 1
ATOM 1065 O O . GLU A 1 133 ? -0.940 -22.337 17.311 1.00 85.44 133 GLU A O 1
ATOM 1070 N N . THR A 1 134 ? -1.053 -22.104 15.096 1.00 78.00 1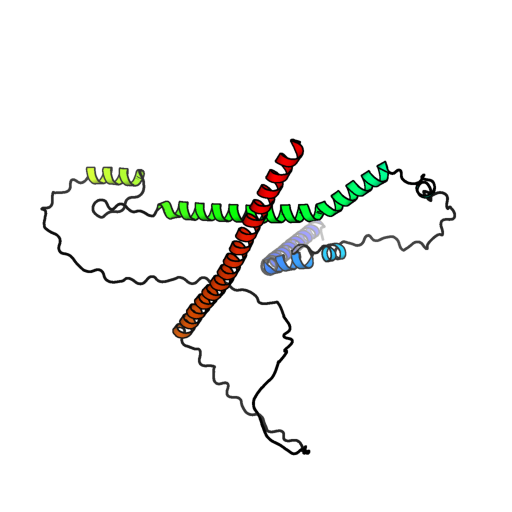34 THR A N 1
ATOM 1071 C CA . THR A 1 134 ? -1.865 -23.319 14.917 1.00 78.00 134 THR A CA 1
ATOM 1072 C C . THR A 1 134 ? -1.105 -24.577 15.346 1.00 78.00 134 THR A C 1
ATOM 1074 O O . THR A 1 134 ? -1.688 -25.445 15.992 1.00 78.00 134 THR A O 1
ATOM 1077 N N . ARG A 1 135 ? 0.207 -24.683 15.087 1.00 75.44 135 ARG A N 1
ATOM 1078 C CA . ARG A 1 135 ? 1.037 -25.805 15.569 1.00 75.44 135 ARG A CA 1
ATOM 1079 C C . ARG A 1 135 ? 1.221 -25.811 17.085 1.00 75.44 135 ARG A C 1
ATOM 1081 O O . ARG A 1 135 ? 1.144 -26.879 17.687 1.00 75.44 135 ARG A O 1
ATOM 1088 N N . LYS A 1 136 ? 1.433 -24.653 17.716 1.00 70.81 136 LYS A N 1
ATOM 1089 C CA . LYS A 1 136 ? 1.489 -24.528 19.182 1.00 70.81 136 LYS A CA 1
ATOM 1090 C C . LYS A 1 136 ? 0.169 -24.972 19.814 1.00 70.81 136 LY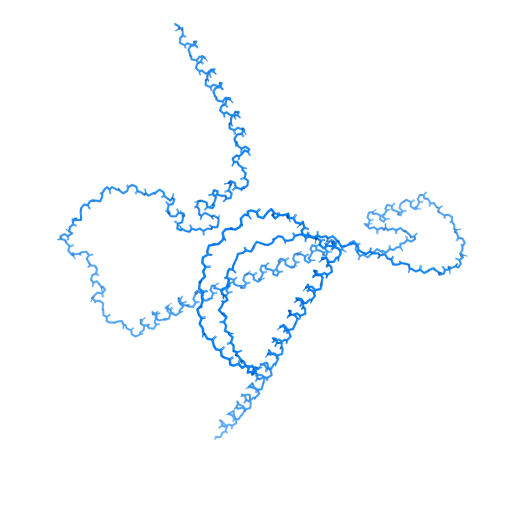S A C 1
ATOM 1092 O O . LYS A 1 136 ? 0.202 -25.742 20.769 1.00 70.81 136 LYS A O 1
ATOM 1097 N N . LYS A 1 137 ? -0.969 -24.592 19.222 1.00 65.88 137 LYS A N 1
ATOM 1098 C CA . LYS A 1 137 ? -2.310 -25.058 19.621 1.00 65.88 137 LYS A CA 1
ATOM 1099 C C . LYS A 1 137 ? -2.508 -26.566 19.380 1.00 65.88 137 LYS A C 1
ATOM 1101 O O . LYS A 1 137 ? -3.152 -27.242 20.176 1.00 65.88 137 LYS A O 1
ATOM 1106 N N . ARG A 1 138 ? -1.899 -27.132 18.328 1.00 60.16 138 ARG A N 1
ATOM 1107 C CA . ARG A 1 138 ? -1.962 -28.570 17.976 1.00 60.16 138 ARG A CA 1
ATOM 1108 C C . ARG A 1 138 ? -1.069 -29.494 18.820 1.00 60.16 138 ARG A C 1
ATOM 1110 O O . ARG A 1 138 ? -1.127 -30.706 18.622 1.00 60.16 138 ARG A O 1
ATOM 1117 N N . LYS A 1 139 ? -0.312 -28.995 19.808 1.00 55.88 139 LYS A N 1
ATOM 1118 C CA . LYS A 1 139 ? 0.440 -29.855 20.754 1.00 55.88 139 LYS A CA 1
ATOM 1119 C C . LYS A 1 139 ? -0.455 -30.757 21.625 1.00 55.88 139 LYS A C 1
ATOM 1121 O O . LYS A 1 139 ? 0.041 -31.706 22.219 1.00 55.88 139 LYS A O 1
ATOM 1126 N N . ASN A 1 140 ? -1.770 -30.540 21.599 1.00 54.12 140 ASN A N 1
ATOM 1127 C CA . ASN A 1 140 ? -2.775 -31.362 22.282 1.00 54.12 140 ASN A CA 1
ATOM 1128 C C . ASN A 1 140 ? -3.292 -32.550 21.432 1.00 54.12 140 ASN A C 1
ATOM 1130 O O . ASN A 1 140 ? -4.258 -33.220 21.807 1.00 54.12 140 ASN A O 1
ATOM 1134 N N . GLY A 1 141 ? -2.689 -32.804 20.263 1.00 59.66 141 GLY A N 1
ATOM 1135 C CA . GLY A 1 141 ? -3.241 -33.665 19.214 1.00 59.66 141 GLY A CA 1
ATOM 1136 C C . GLY A 1 141 ? -2.415 -34.906 18.872 1.00 59.66 141 GLY A C 1
ATOM 1137 O O . GLY A 1 141 ? -1.988 -35.042 17.731 1.00 59.66 141 GLY A O 1
ATOM 1138 N N . LYS A 1 142 ? -2.205 -35.809 19.839 1.00 59.75 142 LYS A N 1
ATOM 1139 C CA . LYS A 1 142 ? -2.170 -37.283 19.675 1.00 59.75 142 LYS A CA 1
ATOM 1140 C C . LYS A 1 142 ? -2.101 -37.917 21.068 1.00 59.75 142 LYS A C 1
ATOM 1142 O O . LYS A 1 142 ? -1.048 -38.063 21.674 1.00 59.75 142 LYS A O 1
ATOM 1147 N N . ARG A 1 143 ? -3.289 -38.225 21.582 1.00 58.97 143 ARG A N 1
ATOM 1148 C CA . ARG A 1 143 ? -3.570 -38.795 22.902 1.00 58.97 143 ARG A CA 1
ATOM 1149 C C . ARG A 1 143 ? -3.166 -40.275 22.936 1.00 58.97 143 ARG A C 1
ATOM 1151 O O . ARG A 1 143 ? -3.784 -41.075 22.238 1.00 58.97 143 ARG A O 1
ATOM 1158 N N . ILE A 1 144 ? -2.171 -40.658 23.735 1.00 52.59 144 ILE A N 1
ATOM 1159 C CA . ILE A 1 144 ? -1.859 -42.076 23.987 1.00 52.59 144 ILE A CA 1
ATOM 1160 C C . ILE A 1 144 ? -2.698 -42.539 25.178 1.00 52.59 144 ILE A C 1
ATOM 1162 O O . ILE A 1 144 ? -2.570 -42.020 26.281 1.00 52.59 144 ILE A O 1
ATOM 1166 N N . LYS A 1 145 ? -3.585 -43.511 24.942 1.00 55.22 145 LYS A N 1
ATOM 1167 C CA . LYS A 1 145 ? -4.443 -44.108 25.971 1.00 55.22 145 LYS A CA 1
ATOM 1168 C C . LYS A 1 145 ? -3.635 -45.143 26.754 1.00 55.22 145 LYS A C 1
ATOM 1170 O O . LYS A 1 145 ? -3.358 -46.223 26.234 1.00 55.22 145 LYS A O 1
ATOM 1175 N N . LEU A 1 146 ? -3.302 -44.856 28.007 1.00 56.69 146 LEU A N 1
ATOM 1176 C CA . LEU A 1 146 ? -2.806 -45.865 28.942 1.00 56.69 146 LEU A CA 1
ATOM 1177 C C . LEU A 1 146 ? -3.972 -46.272 29.846 1.00 56.69 146 LEU A C 1
ATOM 1179 O O . LEU A 1 146 ? -4.540 -45.449 30.547 1.00 56.69 146 LEU A O 1
ATOM 1183 N N . LYS A 1 147 ? -4.399 -47.539 29.761 1.00 61.91 147 LYS A N 1
ATOM 1184 C CA . LYS A 1 147 ? -5.469 -48.138 30.594 1.00 61.91 147 LYS A CA 1
ATOM 1185 C C . LYS A 1 147 ? -6.803 -47.365 30.681 1.00 61.91 147 LYS A C 1
ATOM 1187 O O . LYS A 1 147 ? -7.596 -47.638 31.570 1.00 61.91 147 LYS A O 1
ATOM 1192 N N . GLY A 1 148 ? -7.102 -46.495 29.717 1.00 59.75 148 GLY A N 1
ATOM 1193 C CA . GLY A 1 148 ? -8.385 -45.788 29.642 1.00 59.75 148 GLY A CA 1
ATOM 1194 C C . GLY A 1 148 ? -8.354 -44.329 30.093 1.00 59.75 148 GLY A C 1
ATOM 1195 O O . GLY A 1 148 ? -9.383 -43.678 29.952 1.00 59.75 148 GLY A O 1
ATOM 1196 N N . GLU A 1 149 ? -7.203 -43.803 30.517 1.00 56.97 149 GLU A N 1
ATOM 1197 C CA . GLU A 1 149 ? -7.072 -42.430 31.015 1.00 56.97 149 GLU A CA 1
ATOM 1198 C C . GLU A 1 149 ? -6.072 -41.608 30.182 1.00 56.97 149 GLU A C 1
ATOM 1200 O O . GLU A 1 149 ? -5.122 -42.151 29.606 1.00 56.97 149 GLU A O 1
ATOM 1205 N N . PHE A 1 150 ? -6.354 -40.310 30.029 1.00 49.97 150 PHE A N 1
ATOM 1206 C CA . PHE A 1 150 ? -5.601 -39.364 29.199 1.00 49.97 150 PHE A CA 1
ATOM 1207 C C . PHE A 1 150 ? -4.658 -38.548 30.088 1.00 49.97 150 PHE A C 1
ATOM 1209 O O . PHE A 1 150 ? -5.132 -37.939 31.037 1.00 49.97 150 PHE A O 1
ATOM 1216 N N . VAL A 1 151 ? -3.359 -38.501 29.780 1.00 54.38 151 VAL A N 1
ATOM 1217 C CA . VAL A 1 151 ? -2.370 -37.781 30.609 1.00 54.38 151 VAL A CA 1
ATOM 1218 C C . VAL A 1 151 ? -1.480 -36.900 29.729 1.00 54.38 151 VAL A C 1
ATOM 1220 O O . VAL A 1 151 ? -0.968 -37.382 28.715 1.00 54.38 151 VAL A O 1
ATOM 1223 N N . PHE A 1 152 ? -1.290 -35.630 30.105 1.00 56.91 152 PHE A N 1
ATOM 1224 C CA . PHE A 1 152 ? -0.518 -34.620 29.373 1.00 56.91 152 PHE A CA 1
ATOM 1225 C C . PHE A 1 152 ? 0.247 -33.659 30.298 1.00 56.91 152 PHE A C 1
ATOM 1227 O O . PHE A 1 152 ? -0.075 -32.484 30.383 1.00 56.91 152 PHE A O 1
ATOM 1234 N N . SER A 1 153 ? 1.330 -34.107 30.921 1.00 63.28 153 SER A N 1
ATOM 1235 C CA . SER A 1 153 ? 2.439 -33.264 31.411 1.00 63.28 153 SER A CA 1
ATOM 1236 C C . SER A 1 153 ? 3.369 -34.168 32.214 1.00 63.28 153 SER A C 1
ATOM 1238 O O . SER A 1 153 ? 2.901 -35.120 32.836 1.00 63.28 153 SER A O 1
ATOM 1240 N N . THR A 1 154 ? 4.678 -33.900 32.237 1.00 67.25 154 THR A N 1
ATOM 1241 C CA . THR A 1 154 ? 5.599 -34.617 33.139 1.00 67.25 154 THR A CA 1
ATOM 1242 C C . THR A 1 154 ? 5.182 -34.464 34.601 1.00 67.25 154 THR A C 1
ATOM 1244 O O . THR A 1 154 ? 5.348 -35.397 35.374 1.00 67.25 154 THR A O 1
ATOM 1247 N N . GLU A 1 155 ? 4.561 -33.341 34.964 1.00 66.44 155 GLU A N 1
ATOM 1248 C CA . GLU A 1 155 ? 3.984 -33.133 36.297 1.00 66.44 155 GLU A CA 1
ATOM 1249 C C . GLU A 1 155 ? 2.727 -33.983 36.530 1.00 66.44 155 GLU A C 1
ATOM 1251 O O . GLU A 1 155 ? 2.560 -34.547 37.607 1.00 66.44 155 GLU A O 1
ATOM 1256 N N . GLU A 1 156 ? 1.869 -34.153 35.519 1.00 63.62 156 GLU A N 1
ATOM 1257 C CA . GLU A 1 156 ? 0.678 -35.010 35.621 1.00 63.62 156 GLU A CA 1
ATOM 1258 C C . GLU A 1 156 ? 1.049 -36.497 35.711 1.00 63.62 156 GLU A C 1
ATOM 1260 O O . GLU A 1 156 ? 0.438 -37.243 36.470 1.00 63.62 156 GLU A O 1
ATOM 1265 N N . VAL A 1 157 ? 2.089 -36.929 34.989 1.00 65.56 157 VAL A N 1
ATOM 1266 C CA . VAL A 1 157 ? 2.606 -38.305 35.056 1.00 65.56 157 VAL A CA 1
ATOM 1267 C C . VAL A 1 157 ? 3.178 -38.608 36.438 1.00 65.56 157 VAL A C 1
ATOM 1269 O O . VAL A 1 157 ? 2.896 -39.670 36.987 1.00 65.56 157 VAL A O 1
ATOM 1272 N N . LEU A 1 158 ? 3.950 -37.684 37.015 1.00 71.88 158 LEU A N 1
ATOM 1273 C CA . LEU A 1 158 ? 4.512 -37.859 38.355 1.00 71.88 158 LEU A CA 1
ATOM 1274 C C . LEU A 1 158 ? 3.412 -37.939 39.417 1.00 71.88 158 LEU A C 1
ATOM 1276 O O . LEU A 1 158 ? 3.467 -38.807 40.282 1.00 71.88 158 LEU A O 1
ATOM 1280 N N . LYS A 1 159 ? 2.368 -37.119 39.282 1.00 72.31 159 LYS A N 1
ATOM 1281 C CA . LYS A 1 159 ? 1.217 -37.122 40.188 1.00 72.31 159 LYS A CA 1
ATOM 1282 C C . LYS A 1 159 ? 0.415 -38.427 40.127 1.00 72.31 159 LYS A C 1
ATOM 1284 O O . LYS A 1 159 ? 0.006 -38.945 41.158 1.00 72.31 159 LYS A O 1
ATOM 1289 N N . ILE A 1 160 ? 0.242 -38.997 38.934 1.00 67.94 160 ILE A N 1
ATOM 1290 C CA . ILE A 1 160 ? -0.462 -40.278 38.753 1.00 67.94 160 ILE A CA 1
ATOM 1291 C C . ILE A 1 160 ? 0.379 -41.459 39.245 1.00 67.94 160 ILE A C 1
ATOM 1293 O O . ILE A 1 160 ? -0.173 -42.414 39.785 1.00 67.94 160 ILE A O 1
ATOM 1297 N N . ILE A 1 161 ? 1.704 -41.423 39.066 1.00 69.44 161 ILE A N 1
ATOM 1298 C CA . ILE A 1 161 ? 2.602 -42.448 39.620 1.00 69.44 161 ILE A CA 1
ATOM 1299 C C . ILE A 1 161 ? 2.524 -42.429 41.150 1.00 69.44 161 ILE A C 1
ATOM 1301 O O . ILE A 1 161 ? 2.321 -43.480 41.752 1.00 69.44 161 ILE A O 1
ATOM 1305 N N . GLU A 1 162 ? 2.597 -41.245 41.758 1.00 76.31 162 GLU A N 1
ATOM 1306 C CA . GLU A 1 162 ? 2.476 -41.062 43.207 1.00 76.31 162 GLU A CA 1
ATOM 1307 C C . GLU A 1 162 ? 1.110 -41.545 43.742 1.00 76.31 162 GLU A C 1
ATOM 1309 O O . GLU A 1 162 ? 1.043 -42.235 44.758 1.00 76.31 162 GLU A O 1
ATOM 1314 N N . GLU A 1 163 ? 0.016 -41.273 43.026 1.00 72.25 163 GLU A N 1
ATOM 1315 C CA . GLU A 1 163 ? -1.339 -41.718 43.390 1.00 72.25 163 GLU A CA 1
ATOM 1316 C C . GLU A 1 163 ? -1.551 -43.237 43.197 1.00 72.25 163 GLU A C 1
ATOM 1318 O O . GLU A 1 163 ? -2.213 -43.903 44.004 1.00 72.25 163 GLU A O 1
ATOM 1323 N N . ALA A 1 164 ? -0.941 -43.822 42.163 1.00 63.47 164 ALA A N 1
ATOM 1324 C CA . ALA A 1 164 ? -0.982 -45.260 41.903 1.00 63.47 164 ALA A CA 1
ATOM 1325 C C . ALA A 1 164 ? -0.097 -46.069 42.869 1.00 63.47 164 ALA A C 1
ATOM 1327 O O . ALA A 1 164 ? -0.412 -47.224 43.159 1.00 63.47 164 ALA A O 1
ATOM 1328 N N . GLU A 1 165 ? 0.985 -45.490 43.393 1.00 69.94 165 GLU A N 1
ATOM 1329 C CA . GLU A 1 165 ? 1.798 -46.101 44.453 1.00 69.94 165 GLU A CA 1
ATOM 1330 C C . GLU A 1 165 ? 1.058 -46.134 45.798 1.00 69.94 165 GLU A C 1
ATOM 1332 O O . GLU A 1 165 ? 1.207 -47.090 46.562 1.00 69.94 165 GLU A O 1
ATOM 1337 N N . GLN A 1 166 ? 0.195 -45.148 46.061 1.00 63.91 166 GLN A N 1
ATOM 1338 C CA . GLN A 1 166 ? -0.638 -45.102 47.268 1.00 63.91 166 GLN A CA 1
ATOM 1339 C C . GLN A 1 166 ? -1.832 -46.073 47.228 1.00 63.91 166 GLN A C 1
ATOM 1341 O O . GLN A 1 166 ? -2.402 -46.385 48.276 1.00 63.91 166 GLN A O 1
ATOM 1346 N N . THR A 1 167 ? -2.210 -46.600 46.055 1.00 54.59 167 THR A N 1
ATOM 1347 C CA . THR A 1 167 ? -3.372 -47.494 45.907 1.00 54.59 167 THR A CA 1
ATOM 1348 C C . THR A 1 167 ? -3.046 -48.778 45.119 1.00 54.59 167 THR A C 1
ATOM 1350 O O . THR A 1 167 ? -3.092 -48.808 43.888 1.00 54.59 167 THR A O 1
ATOM 1353 N N . PRO A 1 168 ? -2.765 -49.919 45.783 1.00 52.00 168 PRO A N 1
ATOM 1354 C CA . PRO A 1 168 ? -2.475 -51.159 45.071 1.00 52.00 168 PRO A CA 1
ATOM 1355 C C . PRO A 1 168 ? -3.763 -51.795 44.522 1.00 52.00 168 PRO A C 1
ATOM 1357 O O . PRO A 1 168 ? -4.613 -52.284 45.267 1.00 52.00 168 PRO A O 1
ATOM 1360 N N . LEU A 1 169 ? -3.905 -51.830 43.193 1.00 57.56 169 LEU A N 1
ATOM 1361 C CA . LEU A 1 169 ? -5.068 -52.433 42.532 1.00 57.56 169 LEU A CA 1
ATOM 1362 C C . LEU A 1 169 ? -4.979 -53.972 42.433 1.00 57.56 169 LEU A C 1
ATOM 1364 O O . LEU A 1 169 ? -3.928 -54.521 42.079 1.00 57.56 169 LEU A O 1
ATOM 1368 N N . PRO A 1 170 ? -6.098 -54.697 42.633 1.00 55.97 170 PRO A N 1
ATOM 1369 C CA . PRO A 1 170 ? -6.144 -56.148 42.494 1.00 55.97 170 PRO A CA 1
ATOM 1370 C C . PRO A 1 170 ? -6.206 -56.593 41.020 1.00 55.97 170 PRO A C 1
ATOM 1372 O O . PRO A 1 170 ? -6.833 -55.967 40.162 1.00 55.97 170 PRO A O 1
ATOM 1375 N N . LYS A 1 171 ? -5.572 -57.733 40.714 1.00 51.22 171 LYS A N 1
ATOM 1376 C CA . LYS A 1 171 ? -5.482 -58.298 39.354 1.00 51.22 171 LYS A CA 1
ATOM 1377 C C . LYS A 1 171 ? -6.840 -58.827 38.869 1.00 51.22 171 LYS A C 1
ATOM 1379 O O . LYS A 1 171 ? -7.396 -59.747 39.467 1.00 51.22 171 LYS A O 1
ATOM 1384 N N . ARG A 1 172 ? -7.343 -58.330 37.730 1.00 55.56 172 ARG A N 1
ATOM 1385 C CA . ARG A 1 172 ? -8.541 -58.884 37.060 1.00 55.56 172 ARG A CA 1
ATOM 1386 C C . ARG A 1 172 ? -8.195 -59.961 36.025 1.00 55.56 172 ARG A C 1
ATOM 1388 O O . ARG A 1 172 ? -7.190 -59.878 35.319 1.00 55.56 172 ARG A O 1
ATOM 1395 N N . ARG A 1 173 ? -9.062 -60.979 35.949 1.00 52.78 173 ARG A N 1
ATOM 1396 C CA . ARG A 1 173 ? -8.953 -62.159 35.070 1.00 52.78 173 ARG A CA 1
ATOM 1397 C C . ARG A 1 173 ? -9.304 -61.801 33.618 1.00 52.78 173 ARG A C 1
ATOM 1399 O O . ARG A 1 173 ? -10.227 -61.029 33.371 1.00 52.78 173 ARG A O 1
ATOM 1406 N N . ARG A 1 174 ? -8.548 -62.366 32.670 1.00 47.78 174 ARG A N 1
ATOM 1407 C CA . ARG A 1 174 ? -8.651 -62.124 31.219 1.00 47.78 174 ARG A CA 1
ATOM 1408 C C . ARG A 1 174 ? -9.874 -62.835 30.620 1.00 47.78 174 ARG A C 1
ATOM 1410 O O . ARG A 1 174 ? -10.052 -64.025 30.857 1.00 47.78 174 ARG A O 1
ATOM 1417 N N . GLY A 1 175 ? -10.654 -62.127 29.800 1.00 42.22 175 GLY A N 1
ATOM 1418 C CA . GLY A 1 175 ? -11.764 -62.671 29.008 1.00 42.22 175 GLY A CA 1
ATOM 1419 C C . GLY A 1 175 ? -11.952 -61.912 27.684 1.00 42.22 175 GLY A C 1
ATOM 1420 O O . GLY A 1 175 ? -11.756 -60.703 27.637 1.00 42.22 175 GLY A O 1
ATOM 1421 N N . ARG A 1 176 ? -12.260 -62.665 26.618 1.00 47.38 176 ARG A N 1
ATOM 1422 C CA . ARG A 1 176 ? -12.185 -62.372 25.165 1.00 47.38 176 ARG A CA 1
ATOM 1423 C C . ARG A 1 176 ? -13.124 -61.242 24.675 1.00 47.38 176 ARG A C 1
ATOM 1425 O O . ARG A 1 176 ? -14.268 -61.209 25.119 1.00 47.38 176 ARG A O 1
ATOM 1432 N N . PRO A 1 177 ? -12.714 -60.371 23.725 1.00 49.38 177 PRO A N 1
ATOM 1433 C CA . PRO A 1 177 ? -13.552 -59.261 23.274 1.00 49.38 177 PRO A CA 1
ATOM 1434 C C . PRO A 1 177 ? -14.498 -59.665 22.130 1.00 49.38 177 PRO A C 1
ATOM 1436 O O . PRO A 1 177 ? -14.093 -60.338 21.182 1.00 49.38 177 PRO A O 1
ATOM 1439 N N . SER A 1 178 ? -15.753 -59.216 22.223 1.00 44.44 178 SER A N 1
ATOM 1440 C CA . SER A 1 178 ? -16.763 -59.287 21.160 1.00 44.44 178 SER A CA 1
ATOM 1441 C C . SER A 1 178 ? -16.845 -57.947 20.416 1.00 44.44 178 SER A C 1
ATOM 1443 O O . SER A 1 178 ? -16.761 -56.882 21.028 1.00 44.44 178 SER A O 1
ATOM 1445 N N . LYS A 1 179 ? -16.974 -58.017 19.089 1.00 39.88 179 LYS A N 1
ATOM 1446 C CA . LYS A 1 179 ? -16.942 -56.903 18.128 1.00 39.88 179 LYS A CA 1
ATOM 1447 C C . LYS A 1 179 ? -18.310 -56.201 18.102 1.00 39.88 179 LYS A C 1
ATOM 1449 O O . LYS A 1 179 ? -19.317 -56.867 17.883 1.00 39.88 179 LYS A O 1
ATOM 1454 N N . ARG A 1 180 ? -18.361 -54.877 18.289 1.00 36.59 180 ARG A N 1
ATOM 1455 C CA . ARG A 1 180 ? -19.558 -54.051 18.025 1.00 36.59 180 ARG A CA 1
ATOM 1456 C C . ARG A 1 180 ? -19.268 -53.036 16.916 1.00 36.59 180 ARG A C 1
ATOM 1458 O O . ARG A 1 180 ? -18.127 -52.605 16.766 1.00 36.59 180 ARG A O 1
ATOM 1465 N N . GLN A 1 181 ? -20.298 -52.762 16.118 1.00 41.78 181 GLN A N 1
ATOM 1466 C CA . GLN A 1 181 ? -20.312 -51.877 14.949 1.00 41.78 181 GLN A CA 1
ATOM 1467 C C . GLN A 1 181 ? -20.290 -50.396 15.376 1.00 41.78 181 GLN A C 1
ATOM 1469 O O . GLN A 1 181 ? -20.640 -50.083 16.512 1.00 41.78 181 GLN A O 1
ATOM 1474 N N . ILE A 1 182 ? -19.814 -49.523 14.483 1.00 34.09 182 ILE A N 1
ATOM 1475 C CA . ILE A 1 182 ? -19.617 -48.082 14.696 1.00 34.09 182 ILE A CA 1
ATOM 1476 C C . ILE A 1 182 ? -20.734 -47.345 13.953 1.00 34.09 182 ILE A C 1
ATOM 1478 O O . ILE A 1 182 ? -20.820 -47.483 12.733 1.00 34.09 182 ILE A O 1
ATOM 1482 N N . ASP A 1 183 ? -21.540 -46.571 14.679 1.00 34.97 183 ASP A N 1
ATOM 1483 C CA . ASP A 1 183 ? -22.493 -45.613 14.110 1.00 34.97 183 ASP A CA 1
ATOM 1484 C C . ASP A 1 183 ? -21.847 -44.228 13.948 1.00 34.97 183 ASP A C 1
ATOM 1486 O O . ASP A 1 183 ? -20.937 -43.844 14.688 1.00 34.97 183 ASP A O 1
ATOM 1490 N N . GLN A 1 184 ? -22.314 -43.522 12.919 1.00 39.38 184 GLN A N 1
ATOM 1491 C CA . GLN A 1 184 ? -21.866 -42.217 12.435 1.00 39.38 184 GLN A CA 1
ATOM 1492 C C . GLN A 1 184 ? -22.199 -41.107 13.448 1.00 39.38 184 GLN A C 1
ATOM 1494 O O . GLN A 1 184 ? -23.282 -41.114 14.028 1.00 39.38 184 GLN A O 1
ATOM 1499 N N . VAL A 1 185 ? -21.289 -40.146 13.639 1.00 34.84 185 VAL A N 1
ATOM 1500 C CA . VAL A 1 185 ? -21.549 -38.902 14.383 1.00 34.84 185 VAL A CA 1
ATOM 1501 C C . VAL A 1 185 ? -21.295 -37.724 13.448 1.00 34.84 185 VAL A C 1
ATOM 1503 O O . VAL A 1 185 ? -20.251 -37.654 12.801 1.00 34.84 185 VAL A O 1
ATOM 1506 N N . GLU A 1 186 ? -22.303 -36.861 13.374 1.00 37.88 186 GLU A N 1
ATOM 1507 C CA . GLU A 1 186 ? -22.390 -35.610 12.625 1.00 37.88 186 GLU A CA 1
ATOM 1508 C C . GLU A 1 186 ? -21.370 -34.579 13.151 1.00 37.88 186 GLU A C 1
ATOM 1510 O O . GLU A 1 186 ? -21.228 -34.403 14.361 1.00 37.88 186 GLU A O 1
ATOM 1515 N N . GLU A 1 187 ? -20.652 -33.902 12.248 1.00 38.25 187 GLU A N 1
ATOM 1516 C CA . GLU A 1 187 ? -19.854 -32.706 12.556 1.00 38.25 187 GLU A CA 1
ATOM 1517 C C . GLU A 1 187 ? -20.701 -31.457 12.268 1.00 38.25 187 GLU A C 1
ATOM 1519 O O . GLU A 1 187 ? -21.090 -31.201 11.126 1.00 38.25 187 GLU A O 1
ATOM 1524 N N . GLU A 1 188 ? -20.987 -30.686 13.316 1.00 32.97 188 GLU A N 1
ATOM 1525 C CA . GLU A 1 188 ? -21.571 -29.346 13.241 1.00 32.97 188 GLU A CA 1
ATOM 1526 C C . GLU A 1 188 ? -20.488 -28.334 12.808 1.00 32.97 188 GLU A C 1
ATOM 1528 O O . GLU A 1 188 ? -19.413 -28.265 13.405 1.00 32.97 188 GLU A O 1
ATOM 1533 N N . MET A 1 189 ? -20.761 -27.558 11.751 1.00 33.97 189 MET A N 1
ATOM 1534 C CA . MET A 1 189 ? -19.949 -26.416 11.303 1.00 33.97 189 MET A CA 1
ATOM 1535 C C . MET A 1 189 ? -20.483 -25.125 11.936 1.00 33.97 189 MET A C 1
ATOM 1537 O O . MET A 1 189 ? -21.647 -24.784 11.734 1.00 33.97 189 MET A O 1
ATOM 1541 N N . GLU A 1 190 ? -19.623 -24.398 12.651 1.00 37.28 190 GLU A N 1
ATOM 1542 C CA . GLU A 1 190 ? -19.873 -23.023 13.101 1.00 37.28 190 GLU A CA 1
ATOM 1543 C C . GLU A 1 190 ? -19.702 -22.029 11.935 1.00 37.28 190 GLU A C 1
ATOM 1545 O O . GLU A 1 190 ? -18.762 -22.119 11.142 1.00 37.28 190 GLU A O 1
ATOM 1550 N N . GLU A 1 191 ? -20.654 -21.100 11.828 1.00 39.03 191 GLU A N 1
ATOM 1551 C CA . GLU A 1 191 ? -20.725 -20.019 10.842 1.00 39.03 191 GLU A CA 1
ATOM 1552 C C . GLU A 1 191 ? -19.809 -18.847 11.244 1.00 39.03 191 GLU A C 1
ATOM 1554 O O . GLU A 1 191 ? -19.851 -18.395 12.384 1.00 39.03 191 GLU A O 1
ATOM 1559 N N . GLU A 1 192 ? -19.040 -18.302 10.296 1.00 38.78 192 GLU A N 1
ATOM 1560 C CA . GLU A 1 192 ? -18.402 -16.980 10.412 1.00 38.78 192 GLU A CA 1
ATOM 1561 C C . GLU A 1 192 ? -18.976 -16.069 9.312 1.00 38.78 192 GLU A C 1
ATOM 1563 O O . GLU A 1 192 ? -19.009 -16.430 8.129 1.00 38.78 192 GLU A O 1
ATOM 1568 N N . GLU A 1 193 ? -19.501 -14.912 9.720 1.00 40.78 193 GLU A N 1
ATOM 1569 C CA . GLU A 1 193 ? -20.099 -13.896 8.852 1.00 40.78 193 GLU A CA 1
ATOM 1570 C C . GLU A 1 193 ? -19.035 -12.910 8.352 1.00 40.78 193 GLU A C 1
ATOM 1572 O O . GLU A 1 193 ? -18.495 -12.136 9.137 1.00 40.78 193 GLU A O 1
ATOM 1577 N N . ASP A 1 194 ? -18.829 -12.835 7.034 1.00 33.38 194 ASP A N 1
ATOM 1578 C CA . ASP A 1 194 ? -18.123 -11.713 6.411 1.00 33.38 194 ASP A CA 1
ATOM 1579 C C . ASP A 1 194 ? -19.112 -10.804 5.668 1.00 33.38 194 ASP A C 1
ATOM 1581 O O . ASP A 1 194 ? -19.681 -11.140 4.625 1.00 33.38 194 ASP A O 1
ATOM 1585 N N . SER A 1 195 ? -19.312 -9.618 6.244 1.00 44.31 195 SER A N 1
ATOM 1586 C CA . SER A 1 195 ? -19.881 -8.452 5.571 1.00 44.31 195 SER A CA 1
ATOM 1587 C C . SER A 1 195 ? -18.865 -7.898 4.574 1.00 44.31 195 SER A C 1
ATOM 1589 O O . SER A 1 195 ? -17.794 -7.471 4.998 1.00 44.31 195 SER A O 1
ATOM 1591 N N . ASP A 1 196 ? -19.218 -7.792 3.289 1.00 39.19 196 ASP A N 1
ATOM 1592 C CA . ASP A 1 196 ? -18.468 -6.938 2.363 1.00 39.19 196 ASP A CA 1
ATOM 1593 C C . ASP A 1 196 ? -19.374 -5.928 1.647 1.00 39.19 196 ASP A C 1
ATOM 1595 O O . ASP A 1 196 ? -20.446 -6.238 1.116 1.00 39.19 196 ASP A O 1
ATOM 1599 N N . SER A 1 197 ? -18.940 -4.672 1.705 1.00 37.88 197 SER A N 1
ATOM 1600 C CA . SER A 1 197 ? -19.632 -3.497 1.195 1.00 37.88 197 SER A CA 1
ATOM 1601 C C . SER A 1 197 ? -19.373 -3.337 -0.300 1.00 37.88 197 SER A C 1
ATOM 1603 O O . SER A 1 197 ? -18.243 -3.121 -0.731 1.00 37.88 197 SER A O 1
ATOM 1605 N N . SER A 1 198 ? -20.441 -3.387 -1.093 1.00 55.44 198 SER A N 1
ATOM 1606 C CA . SER A 1 198 ? -20.411 -3.162 -2.537 1.00 55.44 198 SER A CA 1
ATOM 1607 C C . SER A 1 198 ? -20.339 -1.669 -2.875 1.00 55.44 198 SER A C 1
ATOM 1609 O O . SER A 1 198 ? -21.276 -0.921 -2.594 1.00 55.44 198 SER A O 1
ATOM 1611 N N . VAL A 1 199 ? -19.263 -1.247 -3.549 1.00 39.28 199 VAL A N 1
ATOM 1612 C CA . VAL A 1 199 ? -19.287 -0.085 -4.453 1.00 39.28 199 VAL A CA 1
ATOM 1613 C C . VAL A 1 199 ? -18.331 -0.329 -5.622 1.00 39.28 199 VAL A C 1
ATOM 1615 O O . VAL A 1 199 ? -17.143 -0.554 -5.411 1.00 39.28 199 VAL A O 1
ATOM 1618 N N . GLY A 1 200 ? -18.834 -0.257 -6.857 1.00 30.28 200 GLY A N 1
ATOM 1619 C CA . GLY A 1 200 ? -17.995 -0.325 -8.057 1.00 30.28 200 GLY A CA 1
ATOM 1620 C C . GLY A 1 200 ? -18.776 -0.618 -9.334 1.00 30.28 200 GLY A C 1
ATOM 1621 O O . GLY A 1 200 ? -18.807 -1.745 -9.807 1.00 30.28 200 GLY A O 1
ATOM 1622 N N . SER A 1 201 ? -19.419 0.413 -9.872 1.00 40.75 201 SER A N 1
ATOM 1623 C CA . SER A 1 201 ? -20.132 0.462 -11.154 1.00 40.75 201 SER A CA 1
ATOM 1624 C C . SER A 1 201 ? -19.300 -0.011 -12.356 1.00 40.75 201 SER A C 1
ATOM 1626 O O . SER A 1 201 ? -18.205 0.511 -12.565 1.00 40.75 201 SER A O 1
ATOM 1628 N N . VAL A 1 202 ? -19.867 -0.865 -13.219 1.00 34.34 202 VAL A N 1
ATOM 1629 C CA . VAL A 1 202 ? -19.430 -1.016 -14.620 1.00 34.34 202 VAL A CA 1
ATOM 1630 C C . VAL A 1 202 ? -20.654 -1.047 -15.537 1.00 34.34 202 VAL A C 1
ATOM 1632 O O . VAL A 1 202 ? -21.633 -1.746 -15.294 1.00 34.34 202 VAL A O 1
ATOM 1635 N N . ILE A 1 203 ? -20.572 -0.202 -16.560 1.00 34.16 203 ILE A N 1
ATOM 1636 C CA . ILE A 1 203 ? -21.552 0.097 -17.600 1.00 34.16 203 ILE A CA 1
ATOM 1637 C C . ILE A 1 203 ? -21.618 -1.090 -18.572 1.00 34.16 203 ILE A C 1
ATOM 1639 O O . ILE A 1 203 ? -20.586 -1.507 -19.094 1.00 34.16 203 ILE A O 1
ATOM 1643 N N . VAL A 1 204 ? -22.819 -1.611 -18.834 1.00 33.28 204 VAL A N 1
ATOM 1644 C CA . VAL A 1 204 ? -23.067 -2.581 -19.911 1.00 33.28 204 VAL A CA 1
ATOM 1645 C C . VAL A 1 204 ? -23.416 -1.797 -21.173 1.00 33.28 204 VAL A C 1
ATOM 1647 O O . VAL A 1 204 ? -24.434 -1.110 -21.220 1.00 33.28 204 VAL A O 1
ATOM 1650 N N . VAL A 1 205 ? -22.549 -1.876 -22.181 1.00 32.91 205 VAL A N 1
ATOM 1651 C CA . VAL A 1 205 ? -22.891 -1.545 -23.567 1.00 32.91 205 VAL A CA 1
ATOM 1652 C C . VAL A 1 205 ? -23.256 -2.863 -24.236 1.00 32.91 205 VAL A C 1
ATOM 1654 O O . VAL A 1 205 ? -22.387 -3.695 -24.487 1.00 32.91 205 VAL A O 1
ATOM 1657 N N . ASP A 1 206 ? -24.548 -3.058 -24.481 1.00 34.66 206 ASP A N 1
ATOM 1658 C CA . ASP A 1 206 ? -25.055 -4.194 -25.241 1.00 34.66 206 ASP A CA 1
ATOM 1659 C C . ASP A 1 206 ? -24.667 -4.064 -26.723 1.00 34.66 206 ASP A C 1
ATOM 1661 O O . ASP A 1 206 ? -24.871 -3.033 -27.370 1.00 34.66 206 ASP A O 1
ATOM 1665 N N . HIS A 1 207 ? -24.132 -5.148 -27.277 1.00 29.67 207 HIS A N 1
ATOM 1666 C CA . HIS A 1 207 ? -24.061 -5.392 -28.714 1.00 29.67 207 HIS A CA 1
ATOM 1667 C C . HIS A 1 207 ? -24.798 -6.703 -29.009 1.00 29.67 207 HIS A C 1
ATOM 1669 O O . HIS A 1 207 ? -24.324 -7.757 -28.583 1.00 29.67 207 HIS A O 1
ATOM 1675 N N . PRO A 1 208 ? -25.926 -6.682 -29.741 1.00 41.31 208 PRO A N 1
ATOM 1676 C CA . PRO A 1 208 ? -26.512 -7.897 -30.284 1.00 41.31 208 PRO A CA 1
ATOM 1677 C C . PRO A 1 208 ? -26.061 -8.103 -31.738 1.00 41.31 208 PRO A C 1
ATOM 1679 O O . PRO A 1 208 ? -26.383 -7.307 -32.620 1.00 41.31 208 PRO A O 1
ATOM 1682 N N . VAL A 1 209 ? -25.352 -9.204 -32.003 1.00 33.31 209 VAL A N 1
ATOM 1683 C CA . VAL A 1 209 ? -25.227 -9.761 -33.359 1.00 33.31 209 VAL A CA 1
ATOM 1684 C C . VAL A 1 209 ? -26.346 -10.783 -33.561 1.00 33.31 209 VAL A C 1
ATOM 1686 O O . VAL A 1 209 ? -26.629 -11.607 -32.694 1.00 33.31 209 VAL A O 1
ATOM 1689 N N . ALA A 1 210 ? -27.017 -10.642 -34.700 1.00 33.16 210 ALA A N 1
ATOM 1690 C CA . ALA A 1 210 ? -28.297 -11.231 -35.062 1.00 33.16 210 ALA A CA 1
ATOM 1691 C C . ALA A 1 210 ? -28.199 -12.581 -35.806 1.00 33.16 210 ALA A C 1
ATOM 1693 O O . ALA A 1 210 ? -27.109 -13.016 -36.169 1.00 33.16 210 ALA A O 1
ATOM 1694 N N . LEU A 1 211 ? -29.402 -13.092 -36.146 1.00 30.28 211 LEU A N 1
ATOM 1695 C CA . LEU A 1 211 ? -29.788 -14.076 -37.185 1.00 30.28 211 LEU A CA 1
ATOM 1696 C C . LEU A 1 211 ? -29.931 -15.538 -36.701 1.00 30.28 211 LEU A C 1
ATOM 1698 O O . LEU A 1 211 ? -29.046 -16.065 -36.051 1.00 30.28 211 LEU A O 1
ATOM 1702 N N . VAL A 1 212 ? -31.018 -16.284 -36.963 1.00 30.12 212 VAL A N 1
ATOM 1703 C CA . VAL A 1 212 ? -32.028 -16.261 -38.046 1.00 30.12 212 VAL A CA 1
ATOM 1704 C C . VAL A 1 212 ? -33.361 -16.847 -37.538 1.00 30.12 212 VAL A C 1
ATOM 1706 O O . VAL A 1 212 ? -33.342 -17.881 -36.876 1.00 30.12 212 VAL A O 1
ATOM 1709 N N . SER A 1 213 ? -34.509 -16.276 -37.929 1.00 30.27 213 SER A N 1
ATOM 1710 C CA . SER A 1 213 ? -35.751 -17.001 -38.294 1.00 30.27 213 SER A CA 1
ATOM 1711 C C . SER A 1 213 ? -36.734 -16.057 -39.005 1.00 30.27 213 SER A C 1
ATOM 1713 O O . SER A 1 213 ? -36.882 -14.899 -38.637 1.00 30.27 213 SER A O 1
ATOM 1715 N N . LEU A 1 214 ? -37.332 -16.565 -40.080 1.00 29.81 214 LEU A N 1
ATOM 1716 C CA . LEU A 1 214 ? -37.953 -15.884 -41.223 1.00 29.81 214 LEU A CA 1
ATOM 1717 C C . LEU A 1 214 ? -39.444 -15.503 -41.016 1.00 29.81 214 LEU A C 1
ATOM 1719 O O . LEU A 1 214 ? -40.165 -16.258 -40.374 1.00 29.81 214 LEU A O 1
ATOM 1723 N N . ILE A 1 215 ? -39.899 -14.470 -41.765 1.00 29.67 215 ILE A N 1
ATOM 1724 C CA . ILE A 1 215 ? -41.261 -14.289 -42.360 1.00 29.67 215 ILE A CA 1
ATOM 1725 C C . ILE A 1 215 ? -42.375 -13.878 -41.346 1.00 29.67 215 ILE A C 1
ATOM 1727 O O . ILE A 1 215 ? -42.578 -14.562 -40.361 1.00 29.67 215 ILE A O 1
ATOM 1731 N N . ARG A 1 216 ? -43.191 -12.808 -41.481 1.00 31.44 216 ARG A N 1
ATOM 1732 C CA . ARG A 1 216 ? -43.902 -12.229 -42.645 1.00 31.44 216 ARG A CA 1
ATOM 1733 C C . ARG A 1 216 ? -44.526 -10.850 -42.300 1.00 31.44 216 ARG A C 1
ATOM 1735 O O . ARG A 1 216 ? -45.144 -10.709 -41.258 1.00 31.44 216 ARG A O 1
ATOM 1742 N N . GLN A 1 217 ? -44.400 -9.902 -43.233 1.00 30.83 217 GLN A N 1
ATOM 1743 C CA . GLN A 1 217 ? -45.368 -8.890 -43.714 1.00 30.83 217 GLN A CA 1
ATOM 1744 C C . GLN A 1 217 ? -46.321 -8.116 -42.764 1.00 30.83 217 GLN A C 1
ATOM 1746 O O . GLN A 1 217 ? -47.258 -8.659 -42.192 1.00 30.83 217 GLN A O 1
ATOM 1751 N N . SER A 1 218 ? -46.222 -6.788 -42.933 1.00 29.62 218 SER A N 1
ATOM 1752 C CA . SER A 1 218 ? -47.297 -5.815 -43.219 1.00 29.62 218 SER A CA 1
ATOM 1753 C C . SER A 1 218 ? -47.888 -4.949 -42.094 1.00 29.62 218 SER A C 1
ATOM 1755 O O . SER A 1 218 ? -48.287 -5.420 -41.037 1.00 29.62 218 SER A O 1
ATOM 1757 N N . THR A 1 219 ? -48.039 -3.668 -42.472 1.00 33.25 219 THR A N 1
ATOM 1758 C CA . THR A 1 219 ? -48.985 -2.630 -42.005 1.00 33.25 219 THR A CA 1
ATOM 1759 C C . THR A 1 219 ? -48.683 -1.824 -40.726 1.00 33.25 219 THR A C 1
ATOM 1761 O O . THR A 1 219 ? -48.929 -2.251 -39.608 1.00 33.25 219 THR A O 1
ATOM 1764 N N . ILE A 1 220 ? -48.225 -0.585 -40.954 1.00 38.09 220 ILE A N 1
ATOM 1765 C CA . ILE A 1 220 ? -48.483 0.661 -40.185 1.00 38.09 220 ILE A CA 1
ATOM 1766 C C . ILE A 1 220 ? -49.917 1.121 -40.601 1.00 38.09 220 ILE A C 1
ATOM 1768 O O . ILE A 1 220 ? -50.234 0.845 -41.766 1.00 38.09 220 ILE A O 1
ATOM 1772 N N . PRO A 1 221 ? -50.799 1.772 -39.788 1.00 44.00 221 PRO A N 1
ATOM 1773 C CA . PRO A 1 221 ? -50.524 2.971 -38.977 1.00 44.00 221 PRO A CA 1
ATOM 1774 C C . PRO A 1 221 ? -51.254 3.145 -37.627 1.00 44.00 221 PRO A C 1
ATOM 1776 O O . PRO A 1 221 ? -52.181 2.424 -37.285 1.00 44.00 221 PRO A O 1
ATOM 1779 N N . GLU A 1 222 ? -50.758 4.160 -36.905 1.00 38.53 222 GLU A N 1
ATOM 1780 C CA . GLU A 1 222 ? -51.423 5.091 -35.974 1.00 38.53 222 GLU A CA 1
ATOM 1781 C C . GLU A 1 222 ? -52.666 4.639 -35.197 1.00 38.53 222 GLU A C 1
ATOM 1783 O O . GLU A 1 222 ? -53.693 4.345 -35.789 1.00 38.53 222 GLU A O 1
ATOM 1788 N N . TYR A 1 223 ? -52.625 4.789 -33.866 1.00 34.69 223 TYR A N 1
ATOM 1789 C CA . TYR A 1 223 ? -53.711 5.421 -33.101 1.00 34.69 223 TYR A CA 1
ATOM 1790 C C . TYR A 1 223 ? -53.243 5.713 -31.662 1.00 34.69 223 TYR A C 1
ATOM 1792 O O . TYR A 1 223 ? -52.991 4.801 -30.876 1.00 34.69 223 TYR A O 1
ATOM 1800 N N . PHE A 1 224 ? -53.150 6.994 -31.298 1.00 39.69 224 PHE A N 1
ATOM 1801 C CA . PHE A 1 224 ? -53.347 7.429 -29.911 1.00 39.69 224 PHE A CA 1
ATOM 1802 C C . PHE A 1 224 ? -54.857 7.421 -29.635 1.00 39.69 224 PHE A C 1
ATOM 1804 O O . PHE A 1 224 ? -55.629 7.840 -30.498 1.00 39.69 224 PHE A O 1
ATOM 1811 N N . PRO A 1 225 ? -55.295 7.015 -28.432 1.00 43.81 225 PRO A N 1
ATOM 1812 C CA . PRO A 1 225 ? -56.002 8.004 -27.622 1.00 43.81 225 PRO A CA 1
ATOM 1813 C C . PRO A 1 225 ? -55.761 7.893 -26.105 1.00 43.81 225 PRO A C 1
ATOM 1815 O O . PRO A 1 225 ? -55.756 6.823 -25.511 1.00 43.81 225 PRO A O 1
ATOM 1818 N N . THR A 1 226 ? -55.631 9.076 -25.508 1.00 33.78 226 THR A N 1
ATOM 1819 C CA . THR A 1 226 ? -56.416 9.565 -24.365 1.00 33.78 226 THR A CA 1
ATOM 1820 C C . THR A 1 226 ? -56.523 8.713 -23.093 1.00 33.78 226 THR A C 1
ATOM 1822 O O . THR A 1 226 ? -57.260 7.740 -23.018 1.00 33.78 226 THR A O 1
ATOM 1825 N N . ILE A 1 227 ? -55.874 9.240 -22.046 1.00 45.28 227 ILE A N 1
ATOM 1826 C CA . ILE A 1 227 ? -56.381 9.430 -20.674 1.00 45.28 227 ILE A CA 1
ATOM 1827 C C . ILE A 1 227 ? -57.378 8.370 -20.183 1.00 45.28 227 ILE A C 1
ATOM 1829 O O . ILE A 1 227 ? -58.585 8.505 -20.356 1.00 45.28 227 ILE A O 1
ATOM 1833 N N . LEU A 1 228 ? -56.872 7.433 -19.385 1.00 35.81 228 LEU A N 1
ATOM 1834 C CA . LEU A 1 228 ? -57.601 6.917 -18.232 1.00 35.81 228 LEU A CA 1
ATOM 1835 C C . LEU A 1 228 ? -56.635 6.871 -17.047 1.00 35.81 228 LEU A C 1
ATOM 1837 O O . LEU A 1 228 ? -55.673 6.110 -17.050 1.00 35.81 228 LEU A O 1
ATOM 1841 N N . GLN A 1 229 ? -56.903 7.684 -16.025 1.00 48.25 229 GLN A N 1
ATOM 1842 C CA . GLN A 1 229 ? -56.586 7.297 -14.655 1.00 48.25 229 GLN A CA 1
ATOM 1843 C C . GLN A 1 229 ? -57.510 6.132 -14.285 1.00 48.25 229 GLN A C 1
ATOM 1845 O O . GLN A 1 229 ? -58.729 6.280 -14.394 1.00 48.25 229 GLN A O 1
ATOM 1850 N N . PRO A 1 230 ? -56.970 5.040 -13.732 1.00 43.00 230 PRO A N 1
ATOM 1851 C CA . PRO A 1 230 ? -57.712 4.257 -12.769 1.00 43.00 230 PRO A CA 1
ATOM 1852 C C . PRO A 1 230 ? -56.945 4.256 -11.448 1.00 43.00 230 PRO A C 1
ATOM 1854 O O . PRO A 1 230 ? -55.840 3.740 -11.327 1.00 43.00 230 PRO A O 1
ATOM 1857 N N . GLN A 1 231 ? -57.558 4.945 -10.493 1.00 40.19 231 GLN A N 1
ATOM 1858 C CA . GLN A 1 231 ? -57.815 4.502 -9.127 1.00 40.19 231 GLN A CA 1
ATOM 1859 C C . GLN A 1 231 ? -56.792 3.561 -8.477 1.00 40.19 231 GLN A C 1
ATOM 1861 O O . GLN A 1 231 ? -56.555 2.445 -8.921 1.00 40.19 231 GLN A O 1
ATOM 1866 N N . ALA A 1 232 ? -56.292 4.033 -7.334 1.00 45.84 232 ALA A N 1
ATOM 1867 C CA . ALA A 1 232 ? -55.561 3.305 -6.310 1.00 45.84 232 ALA A CA 1
ATOM 1868 C C . ALA A 1 232 ? -55.952 1.818 -6.208 1.00 45.84 232 ALA A C 1
ATOM 1870 O O . ALA A 1 232 ? -56.898 1.439 -5.517 1.00 45.84 232 ALA A O 1
ATOM 1871 N N . CYS A 1 233 ? -55.165 0.966 -6.861 1.00 32.03 233 CYS A N 1
ATOM 1872 C CA . CYS A 1 233 ? -55.141 -0.458 -6.586 1.00 32.03 233 CYS A CA 1
ATOM 1873 C C . CYS A 1 233 ? -54.361 -0.639 -5.284 1.00 32.03 233 CYS A C 1
ATOM 1875 O O . CYS A 1 233 ? -53.142 -0.471 -5.256 1.00 32.03 233 CYS A O 1
ATOM 1877 N N . ASN A 1 234 ? -55.067 -0.966 -4.204 1.00 47.78 234 ASN A N 1
ATOM 1878 C CA . ASN A 1 234 ? -54.473 -1.451 -2.966 1.00 47.78 234 ASN A CA 1
ATOM 1879 C C . ASN A 1 234 ? -53.614 -2.686 -3.278 1.00 47.78 234 ASN A C 1
ATOM 1881 O O . ASN A 1 234 ? -54.125 -3.801 -3.382 1.00 47.78 234 ASN A O 1
ATOM 1885 N N . ALA A 1 235 ? -52.307 -2.486 -3.456 1.00 41.78 235 ALA A N 1
ATOM 1886 C CA . ALA A 1 235 ? -51.344 -3.568 -3.525 1.00 41.78 235 ALA A CA 1
ATOM 1887 C C . ALA A 1 235 ? -51.266 -4.196 -2.132 1.00 41.78 235 ALA A C 1
ATOM 1889 O O . ALA A 1 235 ? -50.542 -3.733 -1.251 1.00 41.78 235 ALA A O 1
ATOM 1890 N N . VAL A 1 236 ? -52.050 -5.251 -1.925 1.00 46.72 236 VAL A N 1
ATOM 1891 C CA . VAL A 1 236 ? -51.803 -6.206 -0.851 1.00 46.72 236 VAL A CA 1
ATOM 1892 C C . VAL A 1 236 ? -50.412 -6.777 -1.117 1.00 46.72 236 VAL A C 1
ATOM 1894 O O . VAL A 1 236 ? -50.222 -7.616 -1.997 1.00 46.72 236 VAL A O 1
ATOM 1897 N N . CYS A 1 237 ? -49.415 -6.261 -0.399 1.00 37.44 237 CYS A N 1
ATOM 1898 C CA . CYS A 1 237 ? -48.085 -6.842 -0.332 1.00 37.44 237 CYS A CA 1
ATOM 1899 C C . CYS A 1 237 ? -48.220 -8.258 0.230 1.00 37.44 237 CYS A C 1
ATOM 1901 O O . CYS A 1 237 ? -48.249 -8.454 1.444 1.00 37.44 237 CYS A O 1
ATOM 1903 N N . TYR A 1 238 ? -48.298 -9.258 -0.646 1.00 43.19 238 TYR A N 1
ATOM 1904 C CA . TYR A 1 238 ? -48.043 -10.627 -0.233 1.00 43.19 238 TYR A CA 1
ATOM 1905 C C . TYR A 1 238 ? -46.562 -10.719 0.147 1.00 43.19 238 TYR A C 1
ATOM 1907 O O . TYR A 1 238 ? -45.701 -10.410 -0.686 1.00 43.19 238 TYR A O 1
ATOM 1915 N N . PRO A 1 239 ? -46.229 -11.112 1.388 1.00 52.25 239 PRO A N 1
ATOM 1916 C CA . PRO A 1 239 ? -44.842 -11.292 1.772 1.00 52.25 239 PRO A CA 1
ATOM 1917 C C . PRO A 1 239 ? -44.234 -12.362 0.864 1.00 52.25 239 PRO A C 1
ATOM 1919 O O . PRO A 1 239 ? -44.775 -13.464 0.738 1.00 52.25 239 PRO A O 1
ATOM 1922 N N . LYS A 1 240 ? -43.117 -12.026 0.201 1.00 57.31 240 LYS A N 1
ATOM 1923 C CA . LYS A 1 240 ? -42.303 -12.992 -0.546 1.00 57.31 240 LYS A CA 1
ATOM 1924 C C . LYS A 1 240 ? -42.060 -14.182 0.382 1.00 57.31 240 LYS A C 1
ATOM 1926 O O . LYS A 1 240 ? -41.416 -14.017 1.416 1.00 57.31 240 LYS A O 1
ATOM 1931 N N . ARG A 1 241 ? -42.602 -15.360 0.043 1.00 55.19 241 ARG A N 1
ATOM 1932 C CA . ARG A 1 241 ? -42.321 -16.601 0.775 1.00 55.19 241 ARG A CA 1
ATOM 1933 C C . ARG A 1 241 ? -40.809 -16.794 0.774 1.00 55.19 241 ARG A C 1
ATOM 1935 O O . ARG A 1 241 ? -40.223 -17.098 -0.264 1.00 55.19 241 ARG A O 1
ATOM 1942 N N . MET A 1 242 ? -40.197 -16.569 1.932 1.00 56.25 242 MET A N 1
ATOM 1943 C CA . MET A 1 242 ? -38.801 -16.902 2.169 1.00 56.25 242 MET A CA 1
ATOM 1944 C C . MET A 1 242 ? -38.637 -18.394 1.894 1.00 56.25 242 MET A C 1
ATOM 1946 O O . MET A 1 242 ? -39.431 -19.213 2.366 1.00 56.25 242 MET A O 1
ATOM 1950 N N . LYS A 1 243 ? -37.654 -18.742 1.059 1.00 62.97 243 LYS A N 1
ATOM 1951 C CA . LYS A 1 243 ? -37.308 -20.145 0.834 1.00 62.97 243 LYS A CA 1
ATOM 1952 C C . LYS A 1 243 ? -36.853 -20.722 2.182 1.00 62.97 243 LYS A C 1
ATOM 1954 O O . LYS A 1 243 ? -36.184 -20.009 2.929 1.00 62.97 243 LYS A O 1
ATOM 1959 N N . PRO A 1 244 ? -37.224 -21.968 2.521 1.00 65.25 244 PRO A N 1
ATOM 1960 C CA . PRO A 1 244 ? -36.784 -22.577 3.770 1.00 65.25 244 PRO A CA 1
ATOM 1961 C C . PRO A 1 244 ? -35.253 -22.565 3.833 1.00 65.25 244 PRO A C 1
ATOM 1963 O O . PRO A 1 244 ? -34.589 -22.765 2.813 1.00 65.25 244 PRO A O 1
ATOM 1966 N N . LEU A 1 245 ? -34.707 -22.327 5.026 1.00 57.94 245 LEU A N 1
ATOM 1967 C CA . LEU A 1 245 ? -33.275 -22.108 5.268 1.00 57.94 245 LEU A CA 1
ATOM 1968 C C . LEU A 1 245 ? -32.396 -23.224 4.664 1.00 57.94 245 LEU A C 1
ATOM 1970 O O . LEU A 1 245 ? -31.343 -22.953 4.095 1.00 57.94 245 LEU A O 1
ATOM 1974 N N . SER A 1 246 ? -32.895 -24.464 4.656 1.00 57.16 246 SER A N 1
ATOM 1975 C CA . SER A 1 246 ? -32.240 -25.626 4.039 1.00 57.16 246 SER A CA 1
ATOM 1976 C C . SER A 1 246 ? -32.083 -25.529 2.512 1.00 57.16 246 SER A C 1
ATOM 1978 O O . SER A 1 246 ? -31.081 -25.985 1.965 1.00 57.16 246 SER A O 1
ATOM 1980 N N . ALA A 1 247 ? -33.029 -24.907 1.803 1.00 62.19 247 ALA A N 1
ATOM 1981 C CA . ALA A 1 247 ? -32.946 -24.684 0.358 1.00 62.19 247 ALA A CA 1
ATOM 1982 C C . ALA A 1 247 ? -32.014 -23.512 0.011 1.00 62.19 247 ALA A C 1
ATOM 1984 O O . ALA A 1 247 ? -31.359 -23.517 -1.032 1.00 62.19 247 ALA A O 1
ATOM 1985 N N . GLN A 1 248 ? -31.933 -22.514 0.892 1.00 60.06 248 GLN A N 1
ATOM 1986 C CA . GLN A 1 248 ? -31.009 -21.392 0.747 1.00 60.06 248 GLN A CA 1
ATOM 1987 C C . GLN A 1 248 ? -29.559 -21.828 0.984 1.00 60.06 248 GLN A C 1
ATOM 1989 O O . GLN A 1 248 ? -28.677 -21.441 0.220 1.00 60.06 248 GLN A O 1
ATOM 1994 N N . MET A 1 249 ? -29.337 -22.698 1.971 1.00 56.09 249 MET A N 1
ATOM 1995 C CA . MET A 1 249 ? -28.031 -23.276 2.278 1.00 56.09 249 MET A CA 1
ATOM 1996 C C . MET A 1 249 ? -27.535 -24.209 1.158 1.00 56.09 249 MET A C 1
ATOM 1998 O O . MET A 1 249 ? -26.404 -24.056 0.708 1.00 56.09 249 MET A O 1
ATOM 2002 N N . ARG A 1 250 ? -28.397 -25.077 0.595 1.00 54.69 250 ARG A N 1
ATOM 2003 C CA . ARG A 1 250 ? -28.047 -25.892 -0.594 1.00 54.69 250 ARG A CA 1
ATOM 2004 C C . ARG A 1 250 ? -27.675 -25.043 -1.810 1.00 54.69 250 ARG A C 1
ATOM 2006 O O . ARG A 1 250 ? -26.658 -25.292 -2.439 1.00 54.69 250 ARG A O 1
ATOM 2013 N N . SER A 1 251 ? -28.448 -23.995 -2.097 1.00 56.78 251 SER A N 1
ATOM 2014 C CA . SER A 1 251 ? -28.159 -23.077 -3.210 1.00 56.78 251 SER A CA 1
ATOM 2015 C C . SER A 1 251 ? -26.888 -22.239 -2.999 1.00 56.78 251 SER A C 1
ATOM 2017 O O . SER A 1 251 ? -26.320 -21.732 -3.969 1.00 56.78 251 SER A O 1
ATOM 2019 N N . LYS A 1 252 ? -26.459 -22.039 -1.746 1.00 63.94 252 LYS A N 1
ATOM 2020 C CA . LYS A 1 252 ? -25.178 -21.404 -1.413 1.00 63.94 252 LYS A CA 1
ATOM 2021 C C . LYS A 1 252 ? -24.028 -22.384 -1.663 1.00 63.94 252 LYS A C 1
ATOM 2023 O O . LYS A 1 252 ? -23.109 -22.029 -2.389 1.00 63.94 252 LYS A O 1
ATOM 2028 N N . TYR A 1 253 ? -24.156 -23.623 -1.184 1.00 61.44 253 TYR A N 1
ATOM 2029 C CA . TYR A 1 253 ? -23.166 -24.685 -1.390 1.00 61.44 253 TYR A CA 1
ATOM 2030 C C . TYR A 1 253 ? -22.932 -24.990 -2.882 1.00 61.44 253 TYR A C 1
ATOM 2032 O O . TYR A 1 253 ? -21.795 -25.022 -3.339 1.00 61.44 253 TYR A O 1
ATOM 2040 N N . GLU A 1 254 ? -24.001 -25.093 -3.678 1.00 75.06 254 GLU A N 1
ATOM 2041 C CA . GLU A 1 254 ? -23.904 -25.293 -5.134 1.00 75.06 254 GLU A CA 1
ATOM 2042 C C . GLU A 1 254 ? -23.237 -24.111 -5.860 1.00 75.06 254 GLU A C 1
ATOM 2044 O O . GLU A 1 254 ? -22.502 -24.313 -6.826 1.00 75.06 254 GLU A O 1
ATOM 2049 N N . ARG A 1 255 ? -23.457 -22.870 -5.401 1.00 70.06 255 ARG A N 1
ATOM 2050 C CA . ARG A 1 255 ? -22.795 -21.685 -5.975 1.00 70.06 255 ARG A CA 1
ATOM 2051 C C . ARG A 1 255 ? -21.318 -21.623 -5.620 1.00 70.06 255 ARG A C 1
ATOM 2053 O O . ARG A 1 255 ? -20.507 -21.369 -6.502 1.00 70.06 255 ARG A O 1
ATOM 2060 N N . GLU A 1 256 ? -20.973 -21.886 -4.364 1.00 69.44 256 GLU A N 1
ATOM 2061 C CA . GLU A 1 256 ? -19.580 -21.923 -3.916 1.00 69.44 256 GLU A CA 1
ATOM 2062 C C . GLU A 1 256 ? -18.779 -22.979 -4.675 1.00 69.44 256 GLU A C 1
ATOM 2064 O O . GLU A 1 256 ? -17.651 -22.722 -5.096 1.00 69.44 256 GLU A O 1
ATOM 2069 N N . ASP A 1 257 ? -19.362 -24.153 -4.899 1.00 85.75 257 ASP A N 1
ATOM 2070 C CA . ASP A 1 257 ? -18.712 -25.199 -5.678 1.00 85.75 257 ASP A CA 1
ATOM 2071 C C . ASP A 1 257 ? -18.608 -24.832 -7.160 1.00 85.75 257 ASP A C 1
ATOM 2073 O O . ASP A 1 257 ? -17.555 -25.045 -7.762 1.00 85.75 257 ASP A O 1
ATOM 2077 N N . GLN A 1 258 ? -19.618 -24.181 -7.741 1.00 81.12 258 GLN A N 1
ATOM 2078 C CA . GLN A 1 258 ? -19.516 -23.672 -9.109 1.00 81.12 258 GLN A CA 1
ATOM 2079 C C . GLN A 1 258 ? -18.429 -22.596 -9.245 1.00 81.12 258 GLN A C 1
ATOM 2081 O O . GLN A 1 258 ? -17.690 -22.585 -10.231 1.00 81.12 258 GLN A O 1
ATOM 2086 N N . ASP A 1 259 ? -18.270 -21.724 -8.251 1.00 85.69 259 ASP A N 1
ATOM 2087 C CA . ASP A 1 259 ? -17.218 -20.709 -8.236 1.00 85.69 259 ASP A CA 1
ATOM 2088 C C . ASP A 1 259 ? -15.828 -21.335 -8.079 1.00 85.69 259 ASP A C 1
ATOM 2090 O O . ASP A 1 259 ? -14.882 -20.920 -8.757 1.00 85.69 259 ASP A O 1
ATOM 2094 N N . LYS A 1 260 ? -15.702 -22.394 -7.269 1.00 93.12 260 LYS A N 1
ATOM 2095 C CA . LYS A 1 260 ? -14.475 -23.203 -7.185 1.00 93.12 260 LYS A CA 1
ATOM 2096 C C . LYS A 1 260 ? -14.163 -23.875 -8.522 1.00 93.12 260 LYS A C 1
ATOM 2098 O O . LYS A 1 260 ? -13.017 -23.811 -8.962 1.00 93.12 260 LYS A O 1
ATOM 2103 N N . ILE A 1 261 ? -15.159 -24.450 -9.197 1.00 89.19 261 ILE A N 1
ATOM 2104 C CA . ILE A 1 261 ? -15.009 -25.078 -10.522 1.00 89.19 261 ILE A CA 1
ATOM 2105 C C . ILE A 1 261 ? -14.584 -24.043 -11.568 1.00 89.19 261 ILE A C 1
ATOM 2107 O O . ILE A 1 261 ? -13.659 -24.280 -12.349 1.00 89.19 261 ILE A O 1
ATOM 2111 N N . ASN A 1 262 ? -15.201 -22.864 -11.563 1.00 90.06 262 ASN A N 1
ATOM 2112 C CA . ASN A 1 262 ? -14.862 -21.781 -12.481 1.00 90.06 262 ASN A CA 1
ATOM 2113 C C . ASN A 1 262 ? -13.440 -21.259 -12.222 1.00 90.06 262 ASN A C 1
ATOM 2115 O O . ASN A 1 262 ? -12.682 -21.008 -13.161 1.00 90.06 262 ASN A O 1
ATOM 2119 N N . ARG A 1 263 ? -13.047 -21.129 -10.950 1.00 93.75 263 ARG A N 1
ATOM 2120 C CA . ARG A 1 263 ? -11.690 -20.734 -10.553 1.00 93.75 263 ARG A CA 1
ATOM 2121 C C . ARG A 1 263 ? -10.658 -21.778 -10.965 1.00 93.75 263 ARG A C 1
ATOM 2123 O O . ARG A 1 263 ? -9.619 -21.407 -11.503 1.00 93.75 263 ARG A O 1
ATOM 2130 N N . PHE A 1 264 ? -10.956 -23.056 -10.751 1.00 94.56 264 PHE A N 1
ATOM 2131 C CA . PHE A 1 264 ? -10.104 -24.166 -11.165 1.00 94.56 264 PHE A CA 1
ATOM 2132 C C . PHE A 1 264 ? -9.920 -24.185 -12.685 1.00 94.56 264 PHE A C 1
ATOM 2134 O O . PHE A 1 264 ? -8.792 -24.222 -13.161 1.00 94.56 264 PHE A O 1
ATOM 2141 N N . SER A 1 265 ? -11.007 -24.031 -13.445 1.00 91.44 265 SER A N 1
ATOM 2142 C CA . SER A 1 265 ? -10.966 -23.999 -14.913 1.00 91.44 265 SER A CA 1
ATOM 2143 C C . SER A 1 265 ? -10.078 -22.866 -15.440 1.00 91.44 265 SER A C 1
ATOM 2145 O O . SER A 1 265 ? -9.262 -23.082 -16.332 1.00 91.44 265 SER A O 1
ATOM 2147 N N . ARG A 1 266 ? -10.173 -21.664 -14.853 1.00 93.00 266 ARG A N 1
ATOM 2148 C CA . ARG A 1 266 ? -9.318 -20.519 -15.222 1.00 93.00 266 ARG A CA 1
ATOM 2149 C C . ARG A 1 266 ? -7.848 -20.747 -14.879 1.00 93.00 266 ARG A C 1
ATOM 2151 O O . ARG A 1 266 ? -6.975 -20.359 -15.650 1.00 93.00 266 ARG A O 1
ATOM 2158 N N . LEU A 1 267 ? -7.575 -21.333 -13.714 1.00 94.75 267 LEU A N 1
ATOM 2159 C CA . LEU A 1 267 ? -6.208 -21.639 -13.295 1.00 94.75 267 LEU A CA 1
ATOM 2160 C C . LEU A 1 267 ? -5.577 -22.690 -14.205 1.00 94.75 267 LEU A C 1
ATOM 2162 O O . LEU A 1 267 ? -4.462 -22.479 -14.662 1.00 94.75 267 LEU A O 1
ATOM 2166 N N . HIS A 1 268 ? -6.314 -23.746 -14.535 1.00 95.25 268 HIS A N 1
ATOM 2167 C CA . HIS A 1 268 ? -5.828 -24.804 -15.409 1.00 95.25 268 HIS A CA 1
ATOM 2168 C C . HIS A 1 268 ? -5.569 -24.312 -16.842 1.00 95.25 268 HIS A C 1
ATOM 2170 O O . HIS A 1 268 ? -4.555 -24.641 -17.443 1.00 95.25 268 HIS A O 1
ATOM 2176 N N . GLN A 1 269 ? -6.425 -23.437 -17.382 1.00 93.62 269 GLN A N 1
ATOM 2177 C CA . GLN A 1 269 ? -6.166 -22.806 -18.684 1.00 93.62 269 GLN A CA 1
ATOM 2178 C C . GLN A 1 269 ? -4.895 -21.948 -18.681 1.00 93.62 269 GLN A C 1
ATOM 2180 O O . GLN A 1 269 ? -4.154 -21.934 -19.661 1.00 93.62 269 GLN A O 1
ATOM 2185 N N . ARG A 1 270 ? -4.628 -21.232 -17.582 1.00 95.50 270 ARG A N 1
ATOM 2186 C CA . ARG A 1 270 ? -3.388 -20.463 -17.431 1.00 95.50 270 ARG A CA 1
ATOM 2187 C C . ARG A 1 270 ? -2.170 -21.379 -17.295 1.00 95.50 270 ARG A C 1
ATOM 2189 O O . ARG A 1 270 ? -1.138 -21.069 -17.871 1.00 95.50 270 ARG A O 1
ATOM 2196 N N . GLU A 1 271 ? -2.291 -22.465 -16.539 1.00 94.88 271 GLU A N 1
ATOM 2197 C CA . GLU A 1 271 ? -1.245 -23.481 -16.380 1.00 94.88 271 GLU A CA 1
ATOM 2198 C C . GLU A 1 271 ? -0.848 -24.077 -17.733 1.00 94.88 271 GLU A C 1
ATOM 2200 O O . GLU A 1 271 ? 0.325 -24.024 -18.084 1.00 94.88 271 GLU A O 1
ATOM 2205 N N . LEU A 1 272 ? -1.822 -24.503 -18.543 1.00 93.38 272 LEU A N 1
ATOM 2206 C CA . LEU A 1 272 ? -1.576 -24.995 -19.902 1.00 93.38 272 LEU A CA 1
ATOM 2207 C C . LEU A 1 272 ? -0.841 -23.965 -20.774 1.00 93.38 272 LEU A C 1
ATOM 2209 O O . LEU A 1 272 ? 0.125 -24.304 -21.449 1.00 93.38 272 LEU A O 1
ATOM 2213 N N . GLY A 1 273 ? -1.252 -22.693 -20.722 1.00 92.81 273 GLY A N 1
ATOM 2214 C CA . GLY A 1 273 ? -0.579 -21.632 -21.476 1.00 92.81 273 GLY A CA 1
ATOM 2215 C C . GLY A 1 273 ? 0.881 -21.426 -21.057 1.00 92.81 273 GLY A C 1
ATOM 2216 O O . GLY A 1 273 ? 1.745 -21.232 -21.910 1.00 92.81 273 GLY A O 1
ATOM 2217 N N . LEU A 1 274 ? 1.168 -21.508 -19.755 1.00 93.94 274 LEU A N 1
ATOM 2218 C CA . LEU A 1 274 ? 2.532 -21.402 -19.235 1.00 93.94 274 LEU A CA 1
ATOM 2219 C C . LEU A 1 274 ? 3.383 -22.625 -19.594 1.00 93.94 274 LEU A C 1
ATOM 2221 O O . LEU A 1 274 ? 4.568 -22.472 -19.881 1.00 93.94 274 LEU A O 1
ATOM 2225 N N . GLU A 1 275 ? 2.805 -23.828 -19.603 1.00 93.25 275 GLU A N 1
ATOM 2226 C CA . GLU A 1 275 ? 3.506 -25.040 -20.039 1.00 93.25 275 GLU A CA 1
ATOM 2227 C C . GLU A 1 275 ? 3.921 -24.968 -21.512 1.00 93.25 275 GLU A C 1
ATOM 2229 O O . GLU A 1 275 ? 5.039 -25.358 -21.857 1.00 93.25 275 GLU A O 1
ATOM 2234 N N . ASP A 1 276 ? 3.050 -24.453 -22.379 1.00 95.62 276 ASP A N 1
ATOM 2235 C CA . ASP A 1 276 ? 3.355 -24.282 -23.800 1.00 95.62 276 ASP A CA 1
ATOM 2236 C C . ASP A 1 276 ? 4.427 -23.206 -24.029 1.00 95.62 276 ASP A C 1
ATOM 2238 O O . ASP A 1 276 ? 5.351 -23.415 -24.819 1.00 95.62 276 ASP A O 1
ATOM 2242 N N . GLU A 1 277 ? 4.373 -22.091 -23.293 1.00 95.69 277 GLU A N 1
ATOM 2243 C CA . GLU A 1 277 ? 5.410 -21.052 -23.338 1.00 95.69 277 GLU A CA 1
ATOM 2244 C C . GLU A 1 277 ? 6.771 -21.581 -22.858 1.00 95.69 277 GLU A C 1
ATOM 2246 O O . GLU A 1 277 ? 7.801 -21.308 -23.476 1.00 95.69 277 GLU A O 1
ATOM 2251 N N . LEU A 1 278 ? 6.787 -22.398 -21.801 1.00 94.94 278 LEU A N 1
ATOM 2252 C CA . LEU A 1 278 ? 8.006 -23.017 -21.277 1.00 94.94 278 LEU A CA 1
ATOM 2253 C C . LEU A 1 278 ? 8.612 -23.989 -22.299 1.00 94.94 278 LEU A C 1
ATOM 2255 O O . LEU A 1 278 ? 9.818 -23.951 -22.547 1.00 94.94 278 LEU A O 1
ATOM 2259 N N . LYS A 1 279 ? 7.788 -24.815 -22.954 1.00 94.81 279 LYS A N 1
ATOM 2260 C CA . LYS A 1 279 ? 8.246 -25.689 -24.048 1.00 94.81 279 LYS A CA 1
ATOM 2261 C C . LYS A 1 279 ? 8.839 -24.885 -25.201 1.00 94.81 279 LYS A C 1
ATOM 2263 O O . LYS A 1 279 ? 9.895 -25.254 -25.706 1.00 94.81 279 LYS A O 1
ATOM 2268 N N . LEU A 1 280 ? 8.192 -23.786 -25.591 1.00 96.00 280 LEU A N 1
ATOM 2269 C CA . LEU A 1 280 ? 8.693 -22.914 -26.650 1.00 96.00 280 LEU A CA 1
ATOM 2270 C C . LEU A 1 280 ? 10.045 -22.296 -26.274 1.00 96.00 280 LEU A C 1
ATOM 2272 O O . LEU A 1 280 ? 10.965 -22.311 -27.084 1.00 96.00 280 LEU A O 1
ATOM 2276 N N . LYS A 1 281 ? 10.189 -21.814 -25.035 1.00 94.38 281 LYS A N 1
ATOM 2277 C CA . LYS A 1 281 ? 11.442 -21.239 -24.530 1.00 94.38 281 LYS A CA 1
ATOM 2278 C C . LYS A 1 281 ? 12.572 -22.258 -24.425 1.00 94.38 281 LYS A C 1
ATOM 2280 O O . LYS A 1 281 ? 13.711 -21.922 -24.727 1.00 94.38 281 LYS A O 1
ATOM 2285 N N . ASN A 1 282 ? 12.272 -23.493 -24.030 1.00 95.19 282 ASN A N 1
ATOM 2286 C CA . ASN A 1 282 ? 13.265 -24.566 -24.032 1.00 95.19 282 ASN A CA 1
ATOM 2287 C C . ASN A 1 282 ? 13.739 -24.897 -25.446 1.00 95.19 282 ASN A C 1
ATOM 2289 O O . ASN A 1 282 ? 14.928 -25.115 -25.636 1.00 95.19 282 ASN A O 1
ATOM 2293 N N . LYS A 1 283 ? 12.827 -24.888 -26.422 1.00 96.38 283 LYS A N 1
ATOM 2294 C CA . LYS A 1 283 ? 13.189 -25.092 -27.822 1.00 96.38 283 LYS A CA 1
ATOM 2295 C C . LYS A 1 283 ? 14.053 -23.948 -28.364 1.00 96.38 283 LYS A C 1
ATOM 2297 O O . LYS A 1 283 ? 15.095 -24.206 -28.938 1.00 96.38 283 LYS A O 1
ATOM 2302 N N . GLU A 1 284 ? 13.660 -22.696 -28.129 1.00 95.75 284 GLU A N 1
ATOM 2303 C CA . GLU A 1 284 ? 14.452 -21.519 -28.533 1.00 95.75 284 GLU A CA 1
ATOM 2304 C C . GLU A 1 284 ? 15.859 -21.549 -27.921 1.00 95.75 284 GLU A C 1
ATOM 2306 O O . GLU A 1 284 ? 16.827 -21.148 -28.557 1.00 95.75 284 GLU A O 1
ATOM 2311 N N . LYS A 1 285 ? 15.981 -22.048 -26.687 1.00 96.25 285 LYS A N 1
ATOM 2312 C CA . LYS A 1 285 ? 17.277 -22.252 -26.048 1.00 96.25 285 LYS A CA 1
ATOM 2313 C C . LYS A 1 285 ? 18.113 -23.317 -26.768 1.00 96.25 285 LYS A C 1
ATOM 2315 O O . LYS A 1 285 ? 19.284 -23.064 -27.004 1.00 96.25 285 LYS A O 1
ATOM 2320 N N . GLU A 1 286 ? 17.528 -24.468 -27.096 1.00 93.50 286 GLU A N 1
ATOM 2321 C CA . GLU A 1 286 ? 18.209 -25.534 -27.848 1.00 93.50 286 GLU A CA 1
ATOM 2322 C C . GLU A 1 286 ? 18.699 -25.020 -29.210 1.00 93.50 286 GLU A C 1
ATOM 2324 O O . GLU A 1 286 ? 19.878 -25.148 -29.516 1.00 93.50 286 GLU A O 1
ATOM 2329 N N . ASP A 1 287 ? 17.839 -24.313 -29.952 1.00 94.94 287 ASP A N 1
ATOM 2330 C CA . ASP A 1 287 ? 18.194 -23.714 -31.245 1.00 94.94 287 ASP A CA 1
ATOM 2331 C C . ASP A 1 287 ? 19.362 -22.701 -31.114 1.00 94.94 287 ASP A C 1
ATOM 2333 O O . ASP A 1 287 ? 20.208 -22.591 -32.001 1.00 94.94 287 ASP A O 1
ATOM 2337 N N . LEU A 1 288 ? 19.429 -21.942 -30.011 1.00 92.62 288 LEU A N 1
ATOM 2338 C CA . LEU A 1 288 ? 20.531 -21.007 -29.741 1.00 92.62 288 LEU A CA 1
ATOM 2339 C C . LEU A 1 288 ? 21.824 -21.712 -29.319 1.00 92.62 288 LEU A C 1
ATOM 2341 O O . LEU A 1 288 ? 22.902 -21.253 -29.697 1.00 92.62 288 LEU A O 1
ATOM 2345 N N . ASP A 1 289 ? 21.722 -22.787 -28.538 1.00 91.69 289 ASP A N 1
ATOM 2346 C CA . ASP A 1 289 ? 22.868 -23.606 -28.143 1.00 91.69 289 ASP A CA 1
ATOM 2347 C C . ASP A 1 289 ? 23.500 -24.260 -29.395 1.00 91.69 289 ASP A C 1
ATOM 2349 O O . ASP A 1 289 ? 24.725 -24.239 -29.535 1.00 91.69 289 ASP A O 1
ATOM 2353 N N . ASP A 1 290 ? 22.686 -24.723 -30.355 1.00 92.06 290 ASP A N 1
ATOM 2354 C CA . ASP A 1 290 ? 23.144 -25.249 -31.652 1.00 92.06 290 ASP A CA 1
ATOM 2355 C C . ASP A 1 290 ? 23.879 -24.181 -32.484 1.00 92.06 290 ASP A C 1
ATOM 2357 O O . ASP A 1 290 ? 25.006 -24.403 -32.932 1.00 92.06 290 ASP A O 1
ATOM 2361 N N . VAL A 1 291 ? 23.293 -22.984 -32.638 1.00 89.44 291 VAL A N 1
ATOM 2362 C CA . VAL A 1 291 ? 23.929 -21.861 -33.359 1.00 89.44 291 VAL A CA 1
ATOM 2363 C C . VAL A 1 291 ? 25.232 -21.428 -32.685 1.00 89.44 291 VAL A C 1
ATOM 2365 O O . VAL A 1 291 ? 26.210 -21.114 -33.364 1.00 89.44 291 VAL A O 1
ATOM 2368 N N . SER A 1 292 ? 25.265 -21.411 -31.350 1.00 88.25 292 SER A N 1
ATOM 2369 C CA . SER A 1 292 ? 26.484 -21.109 -30.599 1.00 88.25 292 SER A CA 1
ATOM 2370 C C . SER A 1 292 ? 27.578 -22.144 -30.862 1.00 88.25 292 SER A C 1
ATOM 2372 O O . SER A 1 292 ? 28.736 -21.758 -31.004 1.00 88.25 292 SER A O 1
ATOM 2374 N N . GLY A 1 293 ? 27.227 -23.431 -30.943 1.00 87.19 293 GLY A N 1
ATOM 2375 C CA . GLY A 1 293 ? 28.169 -24.502 -31.269 1.00 87.19 293 GLY A CA 1
ATOM 2376 C C . GLY A 1 293 ? 28.709 -24.414 -32.700 1.00 87.19 293 GLY A C 1
ATOM 2377 O O . GLY A 1 293 ? 29.898 -24.625 -32.920 1.00 87.19 293 GLY A O 1
ATOM 2378 N N . GLU A 1 294 ? 27.871 -24.055 -33.677 1.00 84.56 294 GLU A N 1
ATOM 2379 C CA . GLU A 1 294 ? 28.315 -23.837 -35.063 1.00 84.56 294 GLU A CA 1
ATOM 2380 C C . GLU A 1 294 ? 29.281 -22.645 -35.195 1.00 84.56 294 GLU A C 1
ATOM 2382 O O . GLU A 1 294 ? 30.267 -22.731 -35.926 1.00 84.56 294 GLU A O 1
ATOM 2387 N N . LEU A 1 295 ? 29.024 -21.545 -34.476 1.00 80.25 295 LEU A N 1
ATOM 2388 C CA . LEU A 1 295 ? 29.892 -20.359 -34.452 1.00 80.25 295 LEU A CA 1
ATOM 2389 C C . LEU A 1 295 ? 31.261 -20.642 -33.826 1.00 80.25 295 LEU A C 1
ATOM 2391 O O . LEU A 1 295 ? 32.266 -20.164 -34.342 1.00 80.25 295 LEU A O 1
ATOM 2395 N N . GLU A 1 296 ? 31.311 -21.433 -32.751 1.00 80.06 296 GLU A N 1
ATOM 2396 C CA . GLU A 1 296 ? 32.573 -21.822 -32.109 1.00 80.06 296 GLU A CA 1
ATOM 2397 C C . GLU A 1 296 ? 33.482 -22.608 -33.069 1.00 80.06 296 GLU A C 1
ATOM 2399 O O . GLU A 1 296 ? 34.688 -22.386 -33.093 1.00 80.06 296 GLU A O 1
ATOM 2404 N N . LEU A 1 297 ? 32.906 -23.458 -33.925 1.00 74.31 297 LEU A N 1
ATOM 2405 C CA . LEU A 1 297 ? 33.650 -24.213 -34.940 1.00 74.31 297 LEU A CA 1
ATOM 2406 C C . LEU A 1 297 ? 34.107 -23.356 -36.133 1.00 74.31 297 LEU A C 1
ATOM 2408 O O . LEU A 1 297 ? 35.069 -23.717 -36.807 1.00 74.31 297 LEU A O 1
ATOM 2412 N N . ALA A 1 298 ? 33.422 -22.245 -36.419 1.00 73.38 298 ALA A N 1
ATOM 2413 C CA . ALA A 1 298 ? 33.756 -21.360 -37.535 1.00 73.38 298 ALA A CA 1
ATOM 2414 C C . ALA A 1 298 ? 34.973 -20.457 -37.255 1.00 73.38 298 ALA A C 1
ATOM 2416 O O . ALA A 1 298 ? 35.627 -20.019 -38.198 1.00 73.38 298 ALA A O 1
ATOM 2417 N N . ASP A 1 299 ? 35.293 -20.198 -35.984 1.00 65.56 299 ASP A N 1
ATOM 2418 C CA . ASP A 1 299 ? 36.455 -19.397 -35.569 1.00 65.56 299 ASP A CA 1
ATOM 2419 C C . ASP A 1 299 ? 37.762 -20.229 -35.464 1.00 65.56 299 ASP A C 1
ATOM 2421 O O . ASP A 1 299 ? 38.817 -19.682 -35.130 1.00 65.56 299 ASP A O 1
ATOM 2425 N N . GLU A 1 300 ? 37.719 -21.540 -35.750 1.00 61.81 300 GLU A N 1
ATOM 2426 C CA . GLU A 1 300 ? 38.882 -22.450 -35.728 1.00 61.81 300 GLU A CA 1
ATOM 2427 C C . GLU A 1 300 ? 39.582 -22.654 -37.102 1.00 61.81 300 GLU A C 1
ATOM 2429 O O . GLU A 1 300 ? 40.518 -23.456 -37.186 1.00 61.81 300 GLU A O 1
ATOM 2434 N N . GLU A 1 301 ? 39.195 -21.927 -38.165 1.00 51.62 301 GLU A N 1
ATOM 2435 C CA . GLU A 1 301 ? 39.807 -21.969 -39.522 1.00 51.62 301 GLU A CA 1
ATOM 2436 C C . GLU A 1 301 ? 40.598 -20.692 -39.879 1.00 51.62 301 GLU A C 1
ATOM 2438 O O . GLU A 1 301 ? 41.723 -20.828 -40.425 1.00 51.62 301 GLU A O 1
#

Foldseek 3Di:
DPVVVVVVVVVVVVVVVVVVVVVVCVVVVVVCPDPVNVQVVCVQCCNVVNDPVSVVVPDPDPPDPDDDDDDPPPDPPPPPCVVVVDDDDDPVRVVVVVVVVVVVVCVVVVVVVVVVVVVVVVVVVVVVVVVVVVVVVCPVPDFDDDPHDTADDPVRVVVVVVVCVVDPDDDDDDDDDDDDDDDDDDDDDDDDDDDDDDDDDDDDDDDDDDDDDDDDDDDDDDDDDDDDDDDDDPPPPDDDPDDPPVVVVVVVVVVVVVVVVVVVVVVVVVVVVVVVVVVVVVVVVVVVVVVVVVVVVVVPD

pLDDT: mean 70.06, std 21.33, range [29.62, 97.5]

Sequence (301 aa):
MPKRLIDTLEREYNEYNDLIGYSFFQKIRGKGLTCQNIKSGWKGAGLNPFSPRQVLNNLPTPLLPPPSTPNTPANPEDLDLSLLNSSPPNDIELRQANKYRDMQSELPIRLKALNAENAILRKELQEYKELLETRKKRKNGKRIKLKGEFVFSTEEVLKIIEEAEQTPLPKRRRGRPSKRQIDQVEEEMEEEEDSDSSVGSVIVVDHPVALVSLIRQSTIPEYFPTILQPQACNAVCYPKRMKPLSAQMRSKYEREDQDKINRFSRLHQRELGLEDELKLKNKEKEDLDDVSGELELADEE

Radius of gyration: 42.11 Å; chains: 1; bounding box: 98×112×98 Å